Protein AF-A0A3D8ME65-F1 (afdb_monomer_lite)

Secondary structure (DSSP, 8-state):
-PPP------TTTHHHHHHHHHHHHHHHHHHHHHHHHHHHHHHHHHHHHHHHHHHHHTTTS-TT-HHHHHHHHHHHHHHHHHHHHHHHHHHHHT-THHHHHHTT--HHHHHHHHHHHHHHHHHHHHHHHHH---SSSS-HHHHTT--TT-GGGTSPPHHHHHHHHHHHHHHHHHHHHHHHHTT--HHHHHHHHHHHHHHHHHHHHHHH-HHHHTT-THHHHHHHHHHHHHHHHHIIIIIHHHHHHHHHHHHH--

Organism: NCBI:txid1938339

pLDDT: mean 77.33, std 16.79, range [37.59, 98.06]

Radius of gyration: 21.96 Å; chains: 1; bounding box: 57×36×66 Å

Structure (mmCIF, N/CA/C/O backbone):
data_AF-A0A3D8ME65-F1
#
_entry.id   AF-A0A3D8ME65-F1
#
loop_
_atom_site.group_PDB
_atom_site.id
_atom_site.type_symbol
_atom_site.label_atom_id
_atom_site.label_alt_id
_atom_site.label_comp_id
_atom_site.label_asym_id
_atom_site.label_entity_id
_atom_site.label_seq_id
_atom_site.pdbx_PDB_ins_code
_atom_site.Cartn_x
_atom_site.Cartn_y
_atom_site.Cartn_z
_atom_site.occupancy
_atom_site.B_iso_or_equiv
_atom_site.auth_seq_id
_atom_site.auth_comp_id
_atom_site.auth_asym_id
_atom_site.auth_atom_id
_atom_site.pdbx_PDB_model_num
ATOM 1 N N . MET A 1 1 ? -21.179 -15.044 12.347 1.00 51.97 1 MET A N 1
ATOM 2 C CA . MET A 1 1 ? -21.575 -14.298 13.562 1.00 51.97 1 MET A CA 1
ATOM 3 C C . MET A 1 1 ? -20.587 -14.657 14.657 1.00 51.97 1 MET A C 1
ATOM 5 O O . MET A 1 1 ? -20.452 -15.839 14.938 1.00 51.97 1 MET A O 1
ATOM 9 N N . TRP A 1 2 ? -19.849 -13.687 15.203 1.00 49.44 2 TRP A N 1
ATOM 10 C CA . TRP A 1 2 ? -18.974 -13.933 16.356 1.00 49.44 2 TRP A CA 1
ATOM 11 C C . TRP A 1 2 ? -19.837 -14.061 17.619 1.00 49.44 2 TRP A C 1
ATOM 13 O O . TRP A 1 2 ? -20.763 -13.260 17.770 1.00 49.44 2 TRP A O 1
ATOM 23 N N . PRO A 1 3 ? -19.588 -15.043 18.502 1.00 50.94 3 PRO A N 1
ATOM 24 C CA . PRO A 1 3 ? -20.350 -15.174 19.737 1.00 50.94 3 PRO A CA 1
ATOM 25 C C . PRO A 1 3 ? -20.160 -13.918 20.593 1.00 50.94 3 PRO A C 1
ATOM 27 O O . PRO A 1 3 ? -19.033 -13.493 20.851 1.00 50.94 3 PRO A O 1
ATOM 30 N N . SER A 1 4 ? -21.272 -13.309 21.013 1.00 52.84 4 SER A N 1
ATOM 31 C CA . SER A 1 4 ? -21.244 -12.252 22.022 1.00 52.84 4 SER A CA 1
ATOM 32 C C . SER A 1 4 ? -20.735 -12.865 23.318 1.00 52.84 4 SER A C 1
ATOM 34 O O . SER A 1 4 ? -21.316 -13.823 23.823 1.00 52.84 4 SER A O 1
ATOM 36 N N . CYS A 1 5 ? -19.652 -12.328 23.868 1.00 57.31 5 CYS A N 1
ATOM 37 C CA . CYS A 1 5 ? -19.054 -12.859 25.093 1.00 57.31 5 CYS A CA 1
ATOM 38 C C . CYS A 1 5 ? -19.807 -12.435 26.366 1.00 57.31 5 CYS A C 1
ATOM 40 O O . CYS A 1 5 ? -19.260 -12.520 27.463 1.00 57.31 5 CYS A O 1
ATOM 42 N N . TYR A 1 6 ? -21.062 -12.001 26.229 1.00 51.06 6 TYR A N 1
ATOM 43 C CA . TYR A 1 6 ? -21.877 -11.486 27.320 1.00 51.06 6 TYR A CA 1
ATOM 44 C C . TYR A 1 6 ? -23.055 -12.409 27.625 1.00 51.06 6 TYR A C 1
ATOM 46 O O . TYR A 1 6 ? -24.167 -12.222 27.141 1.00 51.06 6 TYR A O 1
ATOM 54 N N . THR A 1 7 ? -22.808 -13.370 28.510 1.00 44.22 7 THR A N 1
ATOM 55 C CA . THR A 1 7 ? -23.838 -14.031 29.318 1.00 44.22 7 THR A CA 1
ATOM 56 C C . THR A 1 7 ? -23.491 -13.794 30.790 1.00 44.22 7 THR A C 1
ATOM 58 O O . THR A 1 7 ? -22.767 -14.583 31.389 1.00 44.22 7 THR A O 1
ATOM 61 N N . GLY A 1 8 ? -23.920 -12.672 31.380 1.00 41.50 8 GL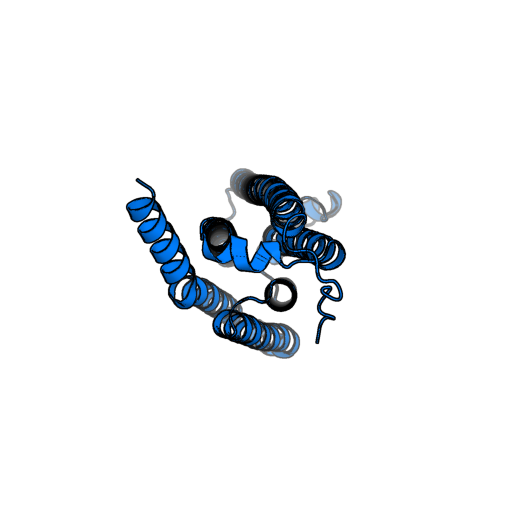Y A N 1
ATOM 62 C CA . GLY A 1 8 ? -23.679 -12.437 32.811 1.00 41.50 8 GLY A CA 1
ATOM 63 C C . GLY A 1 8 ? -23.984 -11.026 33.310 1.00 41.50 8 GLY A C 1
ATOM 64 O O . GLY A 1 8 ? -23.294 -10.068 32.978 1.00 41.50 8 GLY A O 1
ATOM 65 N N . ASN A 1 9 ? -25.017 -10.925 34.142 1.00 46.72 9 ASN A N 1
ATOM 66 C CA . ASN A 1 9 ? -25.507 -9.732 34.825 1.00 46.72 9 ASN A CA 1
ATOM 67 C C . ASN A 1 9 ? -24.586 -9.344 36.008 1.00 46.72 9 ASN A C 1
ATOM 69 O O . ASN A 1 9 ? -24.587 -10.038 37.019 1.00 46.72 9 ASN A O 1
ATOM 73 N N . ALA A 1 10 ? -23.795 -8.266 35.891 1.00 46.78 10 ALA A N 1
ATOM 74 C CA . ALA A 1 10 ? -23.073 -7.638 37.013 1.00 46.78 10 ALA A CA 1
ATOM 75 C C . ALA A 1 10 ? -22.623 -6.204 36.652 1.00 46.78 10 ALA A C 1
ATOM 77 O O . ALA A 1 10 ? -21.535 -5.993 36.117 1.00 46.78 10 ALA A O 1
ATOM 78 N N . ASN A 1 11 ? -23.461 -5.199 36.926 1.00 51.44 11 ASN A N 1
ATOM 79 C CA . ASN A 1 11 ? -23.265 -3.822 36.446 1.00 51.44 11 ASN A CA 1
ATOM 80 C C . ASN A 1 11 ? -22.073 -3.052 37.058 1.00 51.44 11 ASN A C 1
ATOM 82 O O . ASN A 1 11 ? -21.604 -2.113 36.424 1.00 51.44 11 ASN A O 1
ATOM 86 N N . ASN A 1 12 ? -21.507 -3.463 38.201 1.00 48.53 12 ASN A N 1
ATOM 87 C CA . ASN A 1 12 ? -20.425 -2.698 38.854 1.00 48.53 12 ASN A CA 1
ATOM 88 C C . ASN A 1 12 ? -18.998 -3.183 38.527 1.00 48.53 12 ASN A C 1
ATOM 90 O O . ASN A 1 12 ? -18.078 -2.374 38.482 1.00 48.53 12 ASN A O 1
ATOM 94 N N . ASN A 1 13 ? -18.796 -4.467 38.203 1.00 50.28 13 ASN A N 1
ATOM 95 C CA . ASN A 1 13 ? -17.492 -4.984 37.734 1.00 50.28 13 ASN A CA 1
ATOM 96 C C . ASN A 1 13 ? -17.260 -4.743 36.226 1.00 50.28 13 ASN A C 1
ATOM 98 O O . ASN A 1 13 ? -16.188 -5.024 35.685 1.00 50.28 13 ASN A O 1
ATOM 102 N N . LYS A 1 14 ? -18.294 -4.227 35.553 1.00 50.47 14 LYS A N 1
ATOM 103 C CA . LYS A 1 14 ? -18.398 -4.017 34.107 1.00 50.47 14 LYS A CA 1
ATOM 104 C C . LYS A 1 14 ? -17.478 -2.895 33.621 1.00 50.47 14 LYS A C 1
ATOM 106 O O . LYS A 1 14 ? -16.699 -3.104 32.695 1.00 50.47 14 LYS A O 1
ATOM 111 N N . ASN A 1 15 ? -17.503 -1.754 34.313 1.00 52.66 15 ASN A N 1
ATOM 112 C CA . ASN A 1 15 ? -16.680 -0.592 33.965 1.00 52.66 15 ASN A CA 1
ATOM 113 C C . ASN A 1 15 ? -15.184 -0.845 34.188 1.00 52.66 15 ASN A C 1
ATOM 115 O O . ASN A 1 15 ? -14.361 -0.412 33.392 1.00 52.66 15 ASN A O 1
ATOM 119 N N . ILE A 1 16 ? -14.811 -1.596 35.227 1.00 55.69 16 ILE A N 1
ATOM 120 C CA . ILE A 1 16 ? -13.397 -1.790 35.582 1.00 55.69 16 ILE A CA 1
ATOM 121 C C . ILE A 1 16 ? -12.689 -2.703 34.565 1.00 55.69 16 ILE A C 1
ATOM 123 O O . ILE A 1 16 ? -11.582 -2.403 34.109 1.00 55.69 16 ILE A O 1
ATOM 127 N N . ARG A 1 17 ? -13.329 -3.811 34.163 1.00 55.00 17 ARG A N 1
ATOM 128 C CA . ARG A 1 17 ? -12.730 -4.785 33.233 1.00 55.00 17 ARG A CA 1
ATOM 129 C C . ARG A 1 17 ? -12.697 -4.280 31.787 1.00 55.00 17 ARG A C 1
ATOM 131 O O . ARG A 1 17 ? -11.689 -4.481 31.114 1.00 55.00 17 ARG A O 1
ATOM 138 N N . GLY A 1 18 ? -13.757 -3.595 31.344 1.00 56.66 18 GLY A N 1
ATOM 139 C CA . GLY A 1 18 ? -13.816 -2.947 30.029 1.00 56.66 18 GLY A CA 1
ATOM 140 C C . GLY A 1 18 ? -12.761 -1.849 29.880 1.00 56.66 18 GLY A C 1
ATOM 141 O O . GLY A 1 18 ? -12.013 -1.851 28.904 1.00 56.66 18 GLY A O 1
ATOM 142 N N . ASN A 1 19 ? -12.599 -0.999 30.902 1.00 61.62 19 ASN A N 1
ATOM 143 C CA . ASN A 1 19 ? -11.586 0.061 30.891 1.00 61.62 19 ASN A CA 1
ATOM 144 C C . ASN A 1 19 ? -10.154 -0.493 30.880 1.00 61.62 19 ASN A C 1
ATOM 146 O O . ASN A 1 19 ? -9.286 0.057 30.210 1.00 61.62 19 ASN A O 1
ATOM 150 N N . THR A 1 20 ? -9.895 -1.610 31.568 1.00 64.50 20 THR A N 1
ATOM 151 C CA . THR A 1 20 ? -8.550 -2.209 31.615 1.00 64.50 20 THR A CA 1
ATOM 152 C C . THR A 1 20 ? -8.156 -2.843 30.275 1.00 64.50 20 THR A C 1
ATOM 154 O O . THR A 1 20 ? -7.030 -2.655 29.818 1.00 64.50 20 THR A O 1
ATOM 157 N N . LEU A 1 21 ? -9.071 -3.570 29.622 1.00 64.12 21 LEU A N 1
ATOM 158 C CA . LEU A 1 21 ? -8.819 -4.173 28.305 1.00 64.12 21 LEU A CA 1
ATOM 159 C C . LEU A 1 21 ? -8.684 -3.117 27.204 1.00 64.12 21 LEU A C 1
ATOM 161 O O . LEU A 1 21 ? -7.819 -3.254 26.342 1.00 64.12 21 LEU A O 1
ATOM 165 N N . ASN A 1 22 ? -9.485 -2.051 27.266 1.00 64.75 22 ASN A N 1
ATOM 166 C CA . ASN A 1 22 ? -9.378 -0.937 26.332 1.00 64.75 22 ASN A CA 1
ATOM 167 C C . ASN A 1 22 ? -8.029 -0.210 26.480 1.00 64.75 22 ASN A C 1
ATOM 169 O O . ASN A 1 22 ? -7.298 -0.053 25.505 1.00 64.75 22 ASN A O 1
ATOM 173 N N . ASN A 1 23 ? -7.627 0.121 27.713 1.00 69.62 23 ASN A N 1
ATOM 174 C CA . ASN A 1 23 ? -6.321 0.733 27.979 1.00 69.62 23 ASN A CA 1
ATOM 175 C C . ASN A 1 23 ? -5.156 -0.164 27.529 1.00 69.62 23 ASN A C 1
ATOM 177 O O . ASN A 1 23 ? -4.174 0.327 26.975 1.00 69.62 23 ASN A O 1
ATOM 181 N N . LEU A 1 24 ? -5.266 -1.483 27.722 1.00 69.75 24 LEU A N 1
ATOM 182 C CA . LEU A 1 24 ? -4.271 -2.436 27.232 1.00 69.75 24 LEU A CA 1
ATOM 183 C C . LEU A 1 24 ? -4.176 -2.404 25.702 1.00 69.75 24 LEU A C 1
ATOM 185 O O . LEU A 1 24 ? -3.069 -2.339 25.171 1.00 69.75 24 LEU A O 1
ATOM 189 N N . TYR A 1 25 ? -5.309 -2.433 24.995 1.00 69.38 25 TYR A N 1
ATOM 190 C CA . TYR A 1 25 ? -5.294 -2.411 23.535 1.00 69.38 25 TYR A CA 1
ATOM 191 C C . TYR A 1 25 ? -4.800 -1.076 22.986 1.00 69.38 25 TYR A C 1
ATOM 193 O O . TYR A 1 25 ? -3.987 -1.099 22.077 1.00 69.38 25 TYR A O 1
ATOM 201 N N . LYS A 1 26 ? -5.175 0.069 23.570 1.00 72.88 26 LYS A N 1
ATOM 202 C CA . LYS A 1 26 ? -4.621 1.382 23.187 1.00 72.88 26 LYS A CA 1
ATOM 203 C C . LYS A 1 26 ? -3.098 1.431 23.332 1.00 72.88 26 LYS A C 1
ATOM 205 O O . LYS A 1 26 ? -2.409 1.884 22.423 1.00 72.88 26 LYS A O 1
ATOM 210 N N . ASN A 1 27 ? -2.559 0.889 24.425 1.00 75.31 27 ASN A N 1
ATOM 211 C CA . ASN A 1 27 ? -1.109 0.791 24.617 1.00 75.31 27 ASN A CA 1
ATOM 212 C C . ASN A 1 27 ? -0.441 -0.114 23.569 1.00 75.31 27 ASN A C 1
ATOM 214 O O . ASN A 1 27 ? 0.661 0.174 23.108 1.00 75.31 27 ASN A O 1
ATOM 218 N N . VAL A 1 28 ? -1.092 -1.217 23.192 1.00 75.19 28 VAL A N 1
ATOM 219 C CA . VAL A 1 28 ? -0.608 -2.113 22.131 1.00 75.19 28 VAL A CA 1
ATOM 220 C C . VAL A 1 28 ? -0.732 -1.458 20.753 1.00 75.19 28 VAL A C 1
ATOM 222 O O . VAL A 1 28 ? 0.184 -1.584 19.947 1.00 75.19 28 VAL A O 1
ATOM 225 N N . ALA A 1 29 ? -1.809 -0.719 20.499 1.00 72.56 29 ALA A N 1
ATOM 226 C CA . ALA A 1 29 ? -2.047 -0.006 19.255 1.00 72.56 29 ALA A CA 1
ATOM 227 C C . ALA A 1 29 ? -0.989 1.076 19.024 1.00 72.56 29 ALA A C 1
ATOM 229 O O . ALA A 1 29 ? -0.464 1.144 17.918 1.00 72.56 29 ALA A O 1
ATOM 230 N N . GLY A 1 30 ? -0.597 1.821 20.065 1.00 74.75 30 GLY A N 1
ATOM 231 C CA . GLY A 1 30 ? 0.531 2.759 19.993 1.00 74.75 30 GLY A CA 1
ATOM 232 C C . GLY A 1 30 ? 1.859 2.067 19.662 1.00 74.75 30 GLY A C 1
ATOM 233 O O . GLY A 1 30 ? 2.612 2.537 18.821 1.00 74.75 30 GLY A O 1
ATOM 234 N N . ARG A 1 31 ? 2.120 0.875 20.221 1.00 78.88 31 ARG A N 1
ATOM 235 C CA . ARG A 1 31 ? 3.310 0.082 19.844 1.00 78.88 31 ARG A CA 1
ATOM 236 C C . ARG A 1 31 ? 3.261 -0.422 18.402 1.00 78.88 31 ARG A C 1
ATOM 238 O O . ARG A 1 31 ? 4.304 -0.542 17.767 1.00 78.88 31 ARG A O 1
ATOM 245 N N . ILE A 1 32 ? 2.076 -0.767 17.898 1.00 78.38 32 ILE A N 1
ATOM 246 C CA . ILE A 1 32 ? 1.888 -1.135 16.490 1.00 78.38 32 ILE A CA 1
ATOM 247 C C . ILE A 1 32 ? 2.118 0.085 15.598 1.00 78.38 32 ILE A C 1
ATOM 249 O O . ILE A 1 32 ? 2.777 -0.050 14.577 1.00 78.38 32 ILE A O 1
ATOM 253 N N . GLU A 1 33 ? 1.625 1.261 15.980 1.00 80.25 33 GLU A N 1
ATOM 254 C CA . GLU A 1 33 ? 1.861 2.517 15.263 1.00 80.25 33 GLU A CA 1
ATOM 255 C C . GLU A 1 33 ? 3.362 2.823 15.145 1.00 80.25 33 GLU A C 1
ATOM 257 O O . GLU A 1 33 ? 3.863 3.041 14.039 1.00 80.25 33 GLU A O 1
ATOM 262 N N . ASP A 1 34 ? 4.101 2.711 16.253 1.00 81.19 34 ASP A N 1
ATOM 263 C CA . ASP A 1 34 ? 5.563 2.834 16.266 1.00 81.19 34 ASP A CA 1
ATOM 264 C C . ASP A 1 34 ? 6.232 1.790 15.356 1.00 81.19 34 ASP A C 1
ATOM 266 O O . ASP A 1 34 ? 7.175 2.096 14.622 1.00 81.19 34 ASP A O 1
ATOM 270 N N . LEU A 1 35 ? 5.735 0.549 15.367 1.00 82.94 35 LEU A N 1
ATOM 271 C CA . LEU A 1 35 ? 6.242 -0.532 14.523 1.00 82.94 35 LEU A CA 1
ATOM 272 C C . LEU A 1 35 ? 5.972 -0.276 13.029 1.00 82.94 35 LEU A C 1
ATOM 274 O O . LEU A 1 35 ? 6.858 -0.526 12.210 1.00 82.94 35 LEU A O 1
ATOM 278 N N . ILE A 1 36 ? 4.790 0.242 12.670 1.00 82.50 36 ILE A N 1
ATOM 279 C CA . ILE A 1 36 ? 4.446 0.663 11.302 1.00 82.50 36 ILE A CA 1
ATOM 280 C C . ILE A 1 36 ? 5.452 1.713 10.841 1.00 82.50 36 ILE A C 1
ATOM 282 O O . ILE A 1 36 ? 6.068 1.543 9.789 1.00 82.50 36 ILE A O 1
ATOM 286 N N . LEU A 1 37 ? 5.656 2.765 11.639 1.00 84.31 37 LEU A N 1
ATOM 287 C CA . LEU A 1 37 ? 6.598 3.838 11.323 1.00 84.31 37 LEU A CA 1
ATOM 288 C C . LEU A 1 37 ? 8.021 3.315 11.157 1.00 84.31 37 LEU A C 1
ATOM 290 O O . LEU A 1 37 ? 8.679 3.655 10.176 1.00 84.31 37 LEU A O 1
ATOM 294 N N . ALA A 1 38 ? 8.488 2.463 12.071 1.00 85.00 38 ALA A N 1
ATOM 295 C CA . ALA A 1 38 ? 9.828 1.893 12.012 1.00 85.00 38 ALA A CA 1
ATOM 296 C C . ALA A 1 38 ? 10.039 1.055 10.743 1.00 85.00 38 ALA A C 1
ATOM 298 O O . ALA A 1 38 ? 11.056 1.201 10.067 1.00 85.00 38 ALA A O 1
ATOM 299 N N . ILE A 1 39 ? 9.071 0.207 10.387 1.00 84.81 39 ILE A N 1
ATOM 300 C CA . ILE A 1 39 ? 9.153 -0.653 9.202 1.00 84.81 39 ILE A CA 1
ATOM 301 C C . ILE A 1 39 ? 9.062 0.165 7.914 1.00 84.81 39 ILE A C 1
ATOM 303 O O . ILE A 1 39 ? 9.827 -0.084 6.983 1.00 84.81 39 ILE A O 1
ATOM 307 N N . VAL A 1 40 ? 8.176 1.162 7.858 1.00 83.94 40 VAL A N 1
ATOM 308 C CA . VAL A 1 40 ? 8.067 2.071 6.710 1.00 83.94 40 VAL A CA 1
ATOM 309 C C . VAL A 1 40 ? 9.351 2.883 6.549 1.00 83.94 40 VAL A C 1
ATOM 311 O O . VAL A 1 40 ? 9.897 2.939 5.450 1.00 83.94 40 VAL A O 1
ATOM 314 N N . ALA A 1 41 ? 9.885 3.450 7.632 1.00 85.75 41 ALA A N 1
ATOM 315 C CA . ALA A 1 41 ? 11.135 4.205 7.608 1.00 85.75 41 ALA A CA 1
ATOM 316 C C . ALA A 1 41 ? 12.319 3.331 7.171 1.00 85.75 41 ALA A C 1
ATOM 318 O O . ALA A 1 41 ? 13.090 3.741 6.304 1.00 85.75 41 ALA A O 1
ATOM 319 N N . LEU A 1 42 ? 12.437 2.115 7.715 1.00 86.94 42 LEU A N 1
ATOM 320 C CA . LEU A 1 42 ? 13.482 1.168 7.333 1.00 86.94 42 LEU A CA 1
ATOM 321 C C . LEU A 1 42 ? 13.343 0.748 5.864 1.00 86.94 42 LEU A C 1
ATOM 323 O O . LEU A 1 42 ? 14.332 0.752 5.139 1.00 86.94 42 LEU A O 1
ATOM 327 N N . GLY A 1 43 ? 12.129 0.438 5.405 1.00 83.38 43 GLY A N 1
ATOM 328 C CA . GLY A 1 43 ? 11.857 0.084 4.012 1.00 83.38 43 GLY A CA 1
ATOM 329 C C . GLY A 1 43 ? 12.217 1.213 3.045 1.00 83.38 43 GLY A C 1
ATOM 330 O O . GLY A 1 43 ? 12.926 0.980 2.066 1.00 83.38 43 GLY A O 1
ATOM 331 N N . ILE A 1 44 ? 11.802 2.448 3.349 1.00 87.88 44 ILE A N 1
ATOM 332 C CA . ILE A 1 44 ? 12.168 3.644 2.577 1.00 87.88 44 ILE A CA 1
ATOM 333 C C . ILE A 1 44 ? 13.684 3.821 2.556 1.00 87.88 44 ILE A C 1
ATOM 335 O O . ILE A 1 44 ? 14.243 4.052 1.485 1.00 87.88 44 ILE A O 1
ATOM 339 N N . LEU A 1 45 ? 14.353 3.698 3.704 1.00 87.69 45 LEU A N 1
ATOM 340 C CA . LEU A 1 45 ? 15.798 3.866 3.812 1.00 87.69 45 LEU A CA 1
ATOM 341 C C . LEU A 1 45 ? 16.552 2.822 2.981 1.00 87.69 45 LEU A C 1
ATOM 343 O O . LEU A 1 45 ? 17.397 3.198 2.175 1.00 87.69 45 LEU A O 1
ATOM 347 N N . VAL A 1 46 ? 16.229 1.535 3.140 1.00 86.81 46 VAL A N 1
ATOM 348 C CA . VAL A 1 46 ? 16.900 0.436 2.428 1.00 86.81 46 VAL A CA 1
ATOM 349 C C . VAL A 1 46 ? 16.715 0.586 0.919 1.00 86.81 46 VAL A C 1
ATOM 351 O O . VAL A 1 46 ? 17.699 0.589 0.185 1.00 86.81 46 VAL A O 1
ATOM 354 N N . VAL A 1 47 ? 15.480 0.796 0.449 1.00 85.19 47 VAL A N 1
ATOM 355 C CA . VAL A 1 47 ? 15.211 0.990 -0.986 1.00 85.19 47 VAL A CA 1
ATOM 356 C C . VAL A 1 47 ? 15.920 2.242 -1.513 1.00 85.19 47 VAL A C 1
ATOM 358 O O . VAL A 1 47 ? 16.513 2.203 -2.588 1.00 85.19 47 VAL A O 1
ATOM 361 N N . SER A 1 48 ? 15.926 3.340 -0.753 1.00 85.44 48 SER A N 1
ATOM 362 C CA . SER A 1 48 ? 16.612 4.572 -1.165 1.00 85.44 48 SER A CA 1
ATOM 363 C C . SER A 1 48 ? 18.127 4.383 -1.262 1.00 85.44 48 SER A C 1
ATOM 365 O O . SER A 1 48 ? 18.727 4.849 -2.229 1.00 85.44 48 SER A O 1
ATOM 367 N N . ILE A 1 49 ? 18.747 3.687 -0.301 1.00 84.62 49 ILE A N 1
ATOM 368 C CA . ILE A 1 49 ? 20.185 3.380 -0.324 1.00 84.62 49 ILE A CA 1
ATOM 369 C C . ILE A 1 49 ? 20.525 2.549 -1.560 1.00 84.62 49 ILE A C 1
ATOM 371 O O . ILE A 1 49 ? 21.450 2.918 -2.278 1.00 84.62 49 ILE A O 1
ATOM 375 N N . GLU A 1 50 ? 19.760 1.493 -1.848 1.00 80.56 50 GLU A N 1
ATOM 376 C CA . GLU A 1 50 ? 19.964 0.662 -3.042 1.00 80.56 50 GLU A CA 1
ATOM 377 C C . GLU A 1 50 ? 19.881 1.493 -4.328 1.00 80.56 50 GLU A C 1
ATOM 379 O O . GLU A 1 50 ? 20.726 1.367 -5.209 1.00 80.56 50 GLU A O 1
ATOM 384 N N . TYR A 1 51 ? 18.910 2.404 -4.436 1.00 79.69 51 TYR A N 1
ATOM 385 C CA . TYR A 1 51 ? 18.755 3.241 -5.630 1.00 79.69 51 TYR A CA 1
ATOM 386 C C . TYR A 1 51 ? 19.887 4.267 -5.766 1.00 79.69 51 TYR A C 1
ATOM 388 O O . TYR A 1 51 ? 20.366 4.507 -6.876 1.00 79.69 51 TYR A O 1
ATOM 396 N N . ILE A 1 52 ? 20.341 4.859 -4.655 1.00 82.69 52 ILE A N 1
ATOM 397 C CA . ILE A 1 52 ? 21.486 5.779 -4.643 1.00 82.69 52 ILE A CA 1
ATOM 398 C C . ILE A 1 52 ? 22.762 5.033 -5.035 1.00 82.69 52 ILE A C 1
ATOM 400 O O . ILE A 1 52 ? 23.493 5.504 -5.904 1.00 82.69 52 ILE A O 1
ATOM 404 N N . GLN A 1 53 ? 23.027 3.873 -4.430 1.00 77.81 53 GLN A N 1
ATOM 405 C CA . GLN A 1 53 ? 24.182 3.042 -4.768 1.00 77.81 53 GLN A CA 1
ATOM 406 C C . GLN A 1 53 ? 24.138 2.640 -6.238 1.00 77.81 53 GLN A C 1
ATOM 408 O O . GLN A 1 53 ? 25.115 2.844 -6.954 1.00 77.81 53 GLN A O 1
ATOM 413 N N . PHE A 1 54 ? 22.989 2.160 -6.712 1.00 75.94 54 PHE A N 1
ATOM 414 C CA . PHE A 1 54 ? 22.793 1.802 -8.108 1.00 75.94 54 PHE A CA 1
ATOM 415 C C . PHE A 1 54 ? 23.147 2.967 -9.048 1.00 75.94 54 PHE A C 1
ATOM 417 O O . PHE A 1 54 ? 23.924 2.775 -9.982 1.00 75.94 54 PHE A O 1
ATOM 424 N N . TYR A 1 55 ? 22.651 4.176 -8.759 1.00 76.25 55 TYR A N 1
ATOM 425 C CA . TYR A 1 55 ? 22.943 5.387 -9.534 1.00 76.25 55 TYR A CA 1
ATOM 426 C C . TYR A 1 55 ? 24.424 5.797 -9.491 1.00 76.25 55 TYR A C 1
ATOM 428 O O . TYR A 1 55 ? 24.969 6.261 -10.490 1.00 76.25 55 TYR A O 1
ATOM 436 N N . LEU A 1 56 ? 25.090 5.641 -8.343 1.00 78.25 56 LEU A N 1
ATOM 437 C CA . LEU A 1 56 ? 26.507 5.979 -8.193 1.00 78.25 56 LEU A CA 1
ATOM 438 C C . LEU A 1 56 ? 27.425 4.994 -8.924 1.00 78.25 56 LEU A C 1
ATOM 440 O O . LEU A 1 56 ? 28.408 5.431 -9.521 1.00 78.25 56 LEU A O 1
ATOM 444 N N . TYR A 1 57 ? 27.110 3.697 -8.877 1.00 72.56 57 TYR A N 1
ATOM 445 C CA . TYR A 1 57 ? 27.911 2.643 -9.504 1.00 72.56 57 TYR A CA 1
ATOM 446 C C . TYR A 1 57 ? 27.687 2.515 -11.010 1.00 72.56 57 TYR A C 1
ATOM 448 O O . TYR A 1 57 ? 28.570 2.010 -11.692 1.00 72.56 57 TYR A O 1
ATOM 456 N N . HIS A 1 58 ? 26.553 2.995 -11.524 1.00 70.19 58 HIS A N 1
ATOM 457 C CA . HIS A 1 58 ? 26.198 2.901 -12.939 1.00 70.19 58 HIS A CA 1
ATOM 458 C C . HIS A 1 58 ? 25.850 4.283 -13.502 1.00 70.19 58 HIS A C 1
ATOM 460 O O . HIS A 1 58 ? 24.747 4.520 -13.992 1.00 70.19 58 HIS A O 1
ATOM 466 N N . ARG A 1 59 ? 26.778 5.239 -13.406 1.00 64.75 59 ARG A N 1
ATOM 467 C CA . ARG A 1 59 ? 26.551 6.619 -13.882 1.00 64.75 59 ARG A CA 1
ATOM 468 C C . ARG A 1 59 ? 26.414 6.715 -15.400 1.00 64.75 59 ARG A C 1
ATOM 470 O O . ARG A 1 59 ? 25.758 7.622 -15.900 1.00 64.75 59 ARG A O 1
ATOM 477 N N . GLU A 1 60 ? 27.060 5.806 -16.122 1.00 61.16 60 GLU A N 1
ATOM 478 C CA . GLU A 1 60 ? 27.016 5.677 -17.581 1.00 61.16 60 GLU A CA 1
ATOM 479 C C . GLU A 1 60 ? 25.667 5.164 -18.101 1.00 61.16 60 GLU A C 1
ATOM 481 O O . GLU A 1 60 ? 25.336 5.327 -19.278 1.00 61.16 60 GLU A O 1
ATOM 486 N N . LEU A 1 61 ? 24.869 4.569 -17.216 1.00 58.75 61 LEU A N 1
ATOM 487 C CA . LEU A 1 61 ? 23.490 4.202 -17.466 1.00 58.75 61 LEU A CA 1
ATOM 488 C C . LEU A 1 61 ? 22.669 5.494 -17.462 1.00 58.75 61 LEU A C 1
ATOM 490 O O . LEU A 1 61 ? 22.226 5.973 -16.419 1.00 58.75 61 LEU A O 1
ATOM 494 N N . ASN A 1 62 ? 22.502 6.087 -18.647 1.00 54.28 62 ASN A N 1
ATOM 495 C CA . ASN A 1 62 ? 21.617 7.230 -18.846 1.00 54.28 62 ASN A CA 1
ATOM 496 C C . ASN A 1 62 ? 20.300 6.985 -18.082 1.00 54.28 62 ASN A C 1
ATOM 498 O O . ASN A 1 62 ? 19.651 5.948 -18.265 1.00 54.28 62 ASN A O 1
ATOM 502 N N . LEU A 1 63 ? 19.888 7.965 -17.266 1.00 56.06 63 LEU A N 1
ATOM 503 C CA . LEU A 1 63 ? 18.600 8.020 -16.541 1.00 56.06 63 LEU A CA 1
ATOM 504 C C . LEU A 1 63 ? 17.368 7.793 -17.447 1.00 56.06 63 LEU A C 1
ATOM 506 O O . LEU A 1 63 ? 16.246 7.665 -16.966 1.00 56.06 63 LEU A O 1
ATOM 510 N N . ASP A 1 64 ? 17.593 7.718 -18.755 1.00 52.50 64 ASP A N 1
ATOM 511 C CA . ASP A 1 64 ? 16.658 7.449 -19.840 1.00 52.50 64 ASP A CA 1
ATOM 512 C C . ASP A 1 64 ? 16.199 5.977 -19.936 1.00 52.50 64 ASP A C 1
ATOM 514 O O . ASP A 1 64 ? 15.449 5.582 -20.831 1.00 52.50 64 ASP A O 1
ATOM 518 N N . THR A 1 65 ? 16.615 5.113 -19.005 1.00 69.25 65 THR A N 1
ATOM 519 C CA . THR A 1 65 ? 16.055 3.761 -18.912 1.00 69.25 65 THR A CA 1
ATOM 520 C C . THR A 1 65 ? 14.666 3.821 -18.274 1.00 69.25 65 THR A C 1
ATOM 522 O O . THR A 1 65 ? 14.522 3.868 -17.055 1.00 69.25 65 THR A O 1
ATOM 525 N N . HIS A 1 66 ? 13.614 3.746 -19.100 1.00 73.62 66 HIS A N 1
ATOM 526 C CA . HIS A 1 66 ? 12.202 3.703 -18.676 1.00 73.62 66 HIS A CA 1
ATOM 527 C C . HIS A 1 66 ? 11.918 2.815 -17.442 1.00 73.62 66 HIS A C 1
ATOM 529 O O . HIS A 1 66 ? 11.042 3.147 -16.646 1.00 73.62 66 HIS A O 1
ATOM 535 N N . GLY A 1 67 ? 12.651 1.709 -17.256 1.00 77.94 67 GLY A N 1
ATOM 536 C CA . GLY A 1 67 ? 12.515 0.820 -16.094 1.00 77.94 67 GLY A CA 1
ATOM 537 C C . GLY A 1 67 ? 12.898 1.462 -14.753 1.00 77.94 67 GLY A C 1
ATOM 538 O O . GLY A 1 67 ? 12.225 1.225 -13.751 1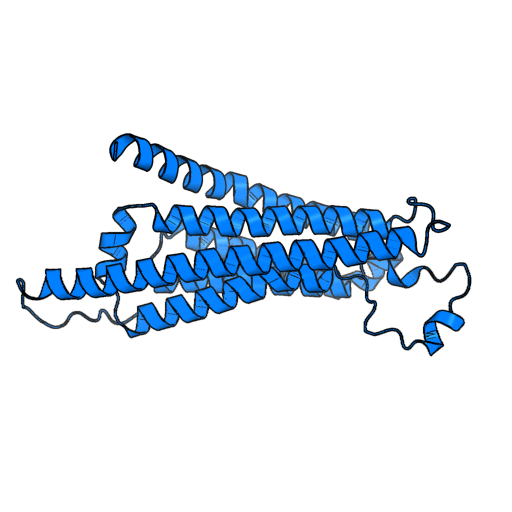.00 77.94 67 GLY A O 1
ATOM 539 N N . PHE A 1 68 ? 13.918 2.324 -14.729 1.00 78.81 68 PHE A N 1
ATOM 540 C CA . PHE A 1 68 ? 14.324 3.044 -13.518 1.00 78.81 68 PHE A CA 1
ATOM 541 C C . PHE A 1 68 ? 13.256 4.056 -13.088 1.00 78.81 68 PHE A C 1
ATOM 543 O O . PHE A 1 68 ? 12.866 4.103 -11.922 1.00 78.81 68 PHE A O 1
ATOM 550 N N . ILE A 1 69 ? 12.697 4.799 -14.048 1.00 84.31 69 ILE A N 1
ATOM 551 C CA . ILE A 1 69 ? 11.612 5.755 -13.786 1.00 84.31 69 ILE A CA 1
ATOM 552 C C . ILE A 1 69 ? 10.352 5.022 -13.300 1.00 84.31 69 ILE A C 1
ATOM 554 O O . ILE A 1 69 ? 9.741 5.45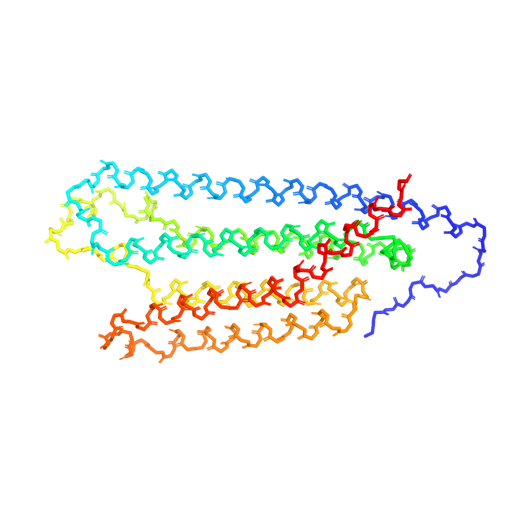2 -12.326 1.00 84.31 69 ILE A O 1
ATOM 558 N N . GLN A 1 70 ? 9.987 3.886 -13.912 1.00 87.25 70 GLN A N 1
ATOM 559 C CA . GLN A 1 70 ? 8.872 3.045 -13.443 1.00 87.25 70 GLN A CA 1
ATOM 560 C C . GLN A 1 70 ? 9.043 2.647 -11.975 1.00 87.25 70 GLN A C 1
ATOM 562 O O . GLN A 1 70 ? 8.105 2.754 -11.189 1.00 87.25 70 GLN A O 1
ATOM 567 N N . ARG A 1 71 ? 10.253 2.231 -11.598 1.00 87.00 71 ARG A N 1
ATOM 568 C CA . ARG A 1 71 ? 10.629 1.873 -10.228 1.00 87.00 71 ARG A CA 1
ATOM 569 C C . ARG A 1 71 ? 10.536 3.043 -9.254 1.00 87.00 71 ARG A C 1
ATOM 571 O O . ARG A 1 71 ? 10.038 2.847 -8.150 1.00 87.00 71 ARG A O 1
ATOM 578 N N . ILE A 1 72 ? 10.982 4.239 -9.645 1.00 88.94 72 ILE A N 1
ATOM 579 C CA . ILE A 1 72 ? 10.852 5.455 -8.824 1.00 88.94 72 ILE A CA 1
ATOM 580 C C . ILE A 1 72 ? 9.380 5.817 -8.633 1.00 88.94 72 ILE A C 1
ATOM 582 O O . ILE A 1 72 ? 8.944 6.036 -7.506 1.00 88.94 72 ILE A O 1
ATOM 586 N N . VAL A 1 73 ? 8.598 5.853 -9.715 1.00 92.19 73 VAL A N 1
ATOM 587 C CA . VAL A 1 73 ? 7.165 6.168 -9.640 1.00 92.19 73 VAL A CA 1
ATOM 588 C C . VAL A 1 73 ? 6.457 5.157 -8.745 1.00 92.19 73 VAL A C 1
ATOM 590 O O . VAL A 1 73 ? 5.715 5.548 -7.850 1.00 92.19 73 VAL A O 1
ATOM 593 N N . LEU A 1 74 ? 6.730 3.864 -8.919 1.00 93.06 74 LEU A N 1
ATOM 594 C CA . LEU A 1 74 ? 6.128 2.820 -8.100 1.00 93.06 74 LEU A CA 1
ATOM 595 C C . LEU A 1 74 ? 6.556 2.921 -6.627 1.00 93.06 74 LEU A C 1
ATOM 597 O O . LEU A 1 74 ? 5.720 2.734 -5.749 1.00 93.06 74 LEU A O 1
ATOM 601 N N . PHE A 1 75 ? 7.808 3.296 -6.347 1.00 92.81 75 PHE A N 1
ATOM 602 C CA . PHE A 1 75 ? 8.284 3.582 -4.991 1.00 92.81 75 PHE A CA 1
ATOM 603 C C . PHE A 1 75 ? 7.534 4.742 -4.338 1.00 92.81 75 PHE A C 1
ATOM 605 O O . PHE A 1 75 ? 7.059 4.599 -3.212 1.00 92.81 75 PHE A O 1
ATOM 612 N N . LEU A 1 76 ? 7.331 5.846 -5.059 1.00 94.44 76 LEU A N 1
ATOM 613 C CA . LEU A 1 76 ? 6.522 6.965 -4.573 1.00 94.44 76 LEU A CA 1
ATOM 614 C C . LEU A 1 76 ? 5.070 6.544 -4.312 1.00 94.44 76 LEU A C 1
ATOM 616 O O . LEU A 1 76 ? 4.496 6.923 -3.295 1.00 94.44 76 LEU A O 1
ATOM 620 N N . VAL A 1 77 ? 4.479 5.721 -5.183 1.00 95.50 77 VAL A N 1
ATOM 621 C CA . VAL A 1 77 ? 3.113 5.209 -4.980 1.00 95.50 77 VAL A CA 1
ATOM 622 C C . VAL A 1 77 ? 3.037 4.280 -3.763 1.00 95.50 77 VAL A C 1
ATOM 624 O O . VAL A 1 77 ? 2.070 4.356 -3.008 1.00 95.50 77 VAL A O 1
ATOM 627 N N . VAL A 1 78 ? 4.053 3.446 -3.519 1.00 94.69 78 VAL A N 1
ATOM 628 C CA . VAL A 1 78 ? 4.137 2.622 -2.300 1.00 94.69 78 VAL A CA 1
ATOM 629 C C . VAL A 1 78 ? 4.258 3.497 -1.051 1.00 94.69 78 VAL A C 1
ATOM 631 O O . VAL A 1 78 ? 3.549 3.238 -0.084 1.00 94.69 78 VAL A O 1
ATOM 634 N N . ILE A 1 79 ? 5.068 4.563 -1.078 1.00 93.50 79 ILE A N 1
ATOM 635 C CA . ILE A 1 79 ? 5.150 5.540 0.024 1.00 93.50 79 ILE A CA 1
ATOM 636 C C . ILE A 1 79 ? 3.788 6.185 0.291 1.00 93.50 79 ILE A C 1
ATOM 638 O O . ILE A 1 79 ? 3.387 6.315 1.447 1.00 93.50 79 ILE A O 1
ATOM 642 N N . LEU A 1 80 ? 3.059 6.578 -0.757 1.00 93.12 80 LEU A N 1
ATOM 643 C CA . LEU A 1 80 ? 1.710 7.123 -0.604 1.00 93.12 80 LEU A CA 1
ATOM 644 C C . LEU A 1 80 ? 0.780 6.090 0.040 1.00 93.12 80 LEU A C 1
ATOM 646 O O . LEU A 1 80 ? 0.086 6.398 1.002 1.00 93.12 80 LEU A O 1
ATOM 650 N N . PHE A 1 81 ? 0.789 4.848 -0.434 1.00 94.00 81 PHE A N 1
ATOM 651 C CA . PHE A 1 81 ? -0.036 3.791 0.143 1.00 94.00 81 PHE A CA 1
ATOM 652 C C . PHE A 1 81 ? 0.262 3.542 1.633 1.00 94.00 81 PHE A C 1
ATOM 654 O O . PHE A 1 81 ? -0.666 3.484 2.442 1.00 94.00 81 PHE A O 1
ATOM 661 N N . THR A 1 82 ? 1.532 3.428 2.023 1.00 92.44 82 THR A N 1
ATOM 662 C CA . THR A 1 82 ? 1.896 3.189 3.427 1.00 92.44 82 THR A CA 1
ATOM 663 C C . THR A 1 82 ? 1.624 4.401 4.311 1.00 92.44 82 THR A C 1
ATOM 665 O O . THR A 1 82 ? 1.187 4.240 5.450 1.00 92.44 82 THR A O 1
ATOM 668 N N . SER A 1 83 ? 1.766 5.611 3.768 1.00 89.50 83 SER A N 1
ATOM 669 C CA . SER A 1 83 ? 1.352 6.848 4.437 1.00 89.50 83 SER A CA 1
ATOM 670 C C . SER A 1 83 ? -0.161 6.879 4.681 1.00 89.50 83 SER A C 1
ATOM 672 O O . SER A 1 83 ? -0.602 7.326 5.738 1.00 89.50 83 SER A O 1
ATOM 674 N N . TYR A 1 84 ? -0.971 6.374 3.744 1.00 90.19 84 TYR A N 1
ATOM 675 C CA . TYR A 1 84 ? -2.414 6.227 3.948 1.00 90.19 84 TYR A CA 1
ATOM 676 C C . TYR A 1 84 ? -2.710 5.238 5.068 1.00 90.19 84 TYR A C 1
ATOM 678 O O . TYR A 1 84 ? -3.525 5.549 5.931 1.00 90.19 84 TYR A O 1
ATOM 686 N N . TYR A 1 85 ? -2.056 4.072 5.063 1.00 88.94 85 TYR A N 1
ATOM 687 C CA . TYR A 1 85 ? -2.245 3.076 6.115 1.00 88.94 85 TYR A CA 1
ATOM 688 C C . TYR A 1 85 ? -1.953 3.672 7.493 1.00 88.94 85 TYR A C 1
ATOM 690 O O . TYR A 1 85 ? -2.791 3.557 8.384 1.00 88.94 85 TYR A O 1
ATOM 698 N N . PHE A 1 86 ? -0.826 4.374 7.632 1.00 86.06 86 PHE A N 1
ATOM 699 C CA . PHE A 1 86 ? -0.471 5.071 8.863 1.00 86.06 86 PHE A CA 1
ATOM 700 C C . PHE A 1 86 ? -1.559 6.069 9.286 1.00 86.06 86 PHE A C 1
ATOM 702 O O . PHE A 1 86 ? -2.108 5.953 10.377 1.00 86.06 86 PHE A O 1
ATOM 709 N N . LEU A 1 87 ? -1.955 6.986 8.394 1.00 84.12 87 LEU A N 1
ATOM 710 C CA . LEU A 1 87 ? -2.991 7.985 8.686 1.00 84.12 87 LEU A CA 1
ATOM 711 C C . LEU A 1 87 ? -4.331 7.356 9.083 1.00 84.12 87 LEU A C 1
ATOM 713 O O . LEU A 1 87 ? -4.960 7.808 10.037 1.00 84.12 87 LEU A O 1
ATOM 717 N N . ALA A 1 88 ? -4.778 6.333 8.355 1.00 83.31 88 ALA A N 1
ATOM 718 C CA . ALA A 1 88 ? -6.041 5.653 8.622 1.00 83.31 88 ALA A CA 1
ATOM 719 C C . ALA A 1 88 ? -6.007 4.907 9.964 1.00 83.31 88 ALA A C 1
ATOM 721 O O . ALA A 1 88 ? -6.991 4.930 10.705 1.00 83.31 88 ALA A O 1
ATOM 722 N N . TYR A 1 89 ? -4.873 4.280 10.288 1.00 83.94 89 TYR A N 1
ATOM 723 C CA . TYR A 1 89 ? -4.667 3.585 11.553 1.00 83.94 89 TYR A CA 1
ATOM 724 C C . TYR A 1 89 ? -4.698 4.569 12.731 1.00 83.94 89 TYR A C 1
ATOM 726 O O . TYR A 1 89 ? -5.535 4.420 13.622 1.00 83.94 89 TYR A O 1
ATOM 734 N N . SER A 1 90 ? -3.887 5.633 12.698 1.00 81.06 90 SER A N 1
ATOM 735 C CA . SER A 1 90 ? -3.860 6.651 13.760 1.00 81.06 90 SER A CA 1
ATOM 736 C C . SER A 1 90 ? -5.221 7.341 13.921 1.00 81.06 90 SER A C 1
ATOM 738 O O . SER A 1 90 ? -5.711 7.523 15.037 1.00 81.06 90 SER A O 1
ATOM 740 N N . ALA A 1 91 ? -5.895 7.668 12.811 1.00 78.69 91 ALA A N 1
ATOM 741 C CA . ALA A 1 91 ? -7.215 8.292 12.851 1.00 78.69 91 ALA A CA 1
ATOM 742 C C . ALA A 1 91 ? -8.280 7.383 13.490 1.00 78.69 91 ALA A C 1
ATOM 744 O O . ALA A 1 91 ? -9.096 7.870 14.273 1.00 78.69 91 ALA A O 1
ATOM 745 N N . TYR A 1 92 ? -8.258 6.072 13.222 1.00 77.50 92 TYR A N 1
ATOM 746 C CA . TYR A 1 92 ? -9.203 5.126 13.825 1.00 77.50 92 TYR A CA 1
ATOM 747 C C . TYR A 1 92 ? -9.103 5.098 15.359 1.00 77.50 92 TYR A C 1
ATOM 749 O O . TYR A 1 92 ? -10.122 5.097 16.055 1.00 77.50 92 TYR A O 1
ATOM 757 N N . PHE A 1 93 ? -7.881 5.117 15.894 1.00 74.38 93 PHE A N 1
ATOM 758 C CA . PHE A 1 93 ? -7.643 5.087 17.341 1.00 74.38 93 PHE A CA 1
ATOM 759 C C . PHE A 1 93 ? -7.819 6.440 18.032 1.00 74.38 93 PHE A C 1
ATOM 761 O O . PHE A 1 93 ? -7.986 6.481 19.249 1.00 74.38 93 PHE A O 1
ATOM 768 N N . SER A 1 94 ? -7.842 7.534 17.271 1.00 70.00 94 SER A N 1
ATOM 769 C CA . SER A 1 94 ? -8.103 8.876 17.800 1.00 70.00 94 SER A CA 1
ATOM 770 C C . SER A 1 94 ? -9.581 9.161 18.114 1.00 70.00 94 SER A C 1
ATOM 772 O O . SER A 1 94 ? -9.881 10.180 18.726 1.00 70.00 94 SER A O 1
ATOM 774 N N . HIS A 1 95 ? -10.519 8.299 17.701 1.00 66.62 95 HIS A N 1
ATOM 775 C CA . HIS A 1 95 ? -11.959 8.531 17.870 1.00 66.62 95 HIS A CA 1
ATOM 776 C C . HIS A 1 95 ? -12.512 7.945 19.186 1.00 66.62 95 HIS A C 1
ATOM 778 O O . HIS A 1 95 ? -12.284 6.779 19.494 1.00 66.62 95 HIS A O 1
ATOM 784 N N . ASN A 1 96 ? -13.303 8.724 19.940 1.00 53.41 96 ASN A N 1
ATOM 785 C CA . ASN A 1 96 ? -13.904 8.279 21.212 1.00 53.41 96 ASN A CA 1
ATOM 786 C C . ASN A 1 96 ? -14.965 7.173 21.052 1.00 53.41 96 ASN A C 1
ATOM 788 O O . ASN A 1 96 ? -15.082 6.325 21.930 1.00 53.41 96 ASN A O 1
ATOM 792 N N . ASP A 1 97 ? -15.688 7.109 19.927 1.00 54.72 97 ASP A N 1
ATOM 793 C CA . ASP A 1 97 ? -16.652 6.020 19.649 1.00 54.72 97 ASP A CA 1
ATOM 794 C C . ASP A 1 97 ? -15.975 4.641 19.557 1.00 54.72 97 ASP A C 1
ATOM 796 O O . ASP A 1 97 ? -16.618 3.586 19.627 1.00 54.72 97 ASP A O 1
ATOM 800 N N . THR A 1 98 ? -14.654 4.628 19.390 1.00 56.12 98 THR A N 1
ATOM 801 C CA . THR A 1 98 ? -13.858 3.410 19.405 1.00 56.12 98 THR A CA 1
ATOM 802 C C . THR A 1 98 ? -13.802 2.820 20.820 1.00 56.12 98 THR A C 1
ATOM 804 O O . THR A 1 98 ? -13.754 1.600 20.945 1.00 56.12 98 THR A O 1
ATOM 807 N N . ASP A 1 99 ? -13.935 3.622 21.885 1.00 53.88 99 ASP A N 1
ATOM 808 C CA . ASP A 1 99 ? -13.939 3.137 23.275 1.00 53.88 99 ASP A CA 1
ATOM 809 C C . ASP A 1 99 ? -15.178 2.304 23.609 1.00 53.88 99 ASP A C 1
ATOM 811 O O . ASP A 1 99 ? -15.066 1.249 24.241 1.00 53.88 99 ASP A O 1
ATOM 815 N N . ASP A 1 100 ? -16.347 2.698 23.108 1.00 54.47 100 ASP A N 1
ATOM 816 C CA . ASP A 1 100 ? -17.591 1.940 23.286 1.00 54.47 100 ASP A CA 1
ATOM 817 C C . ASP A 1 100 ? -17.618 0.655 22.437 1.00 54.47 100 ASP A C 1
ATOM 819 O O . ASP A 1 100 ? -18.168 -0.375 22.848 1.00 54.47 100 ASP A O 1
ATOM 823 N N . ASN A 1 101 ? -16.960 0.669 21.273 1.00 58.72 101 ASN A N 1
ATOM 824 C CA . ASN A 1 101 ? -16.835 -0.509 20.411 1.00 58.72 101 ASN A CA 1
ATOM 825 C C . ASN A 1 101 ? -15.760 -1.500 20.902 1.00 58.72 101 ASN A C 1
ATOM 827 O O . ASN A 1 101 ? -15.966 -2.715 20.824 1.00 58.72 101 ASN A O 1
ATOM 831 N N . LEU A 1 102 ? -14.641 -1.005 21.445 1.00 61.88 102 LEU A N 1
ATOM 832 C CA . LEU A 1 102 ? -13.535 -1.807 21.985 1.00 61.88 102 LEU A CA 1
ATOM 833 C C . LEU A 1 102 ? -13.841 -2.358 23.386 1.00 61.88 102 LEU A C 1
ATOM 835 O O . LEU A 1 102 ? -13.439 -3.480 23.698 1.00 61.88 102 LEU A O 1
ATOM 839 N N . SER A 1 103 ? -14.577 -1.621 24.227 1.00 55.59 103 SER A N 1
ATOM 840 C CA . SER A 1 103 ? -14.929 -2.042 25.598 1.00 55.59 103 SER A CA 1
ATOM 841 C C . SER A 1 103 ? -15.784 -3.315 25.654 1.00 55.59 103 SER A C 1
ATOM 843 O O . SER A 1 103 ? -15.808 -4.000 26.681 1.00 55.59 103 SER A O 1
ATOM 845 N N . ASN A 1 104 ? -16.425 -3.672 24.534 1.00 61.28 104 ASN A N 1
ATOM 846 C CA . ASN A 1 104 ? -17.214 -4.891 24.370 1.00 61.28 104 ASN A CA 1
ATOM 847 C C . ASN A 1 104 ? -16.437 -6.072 23.743 1.00 61.28 104 ASN A C 1
ATOM 849 O O . ASN A 1 104 ? -17.029 -7.091 23.362 1.00 61.28 104 ASN A O 1
ATOM 853 N N . LEU A 1 105 ? -15.113 -5.961 23.583 1.00 66.75 105 LEU A N 1
ATOM 854 C CA . LEU A 1 105 ? -14.297 -7.016 22.983 1.00 66.75 105 LEU A CA 1
ATOM 855 C C . LEU A 1 105 ? -13.856 -8.073 24.001 1.00 66.75 105 LEU A C 1
ATOM 857 O O . LEU A 1 105 ? -13.349 -7.794 25.083 1.00 66.75 105 LEU A O 1
ATOM 861 N N . CYS A 1 106 ? -13.988 -9.334 23.598 1.00 74.62 106 CYS A N 1
ATOM 862 C CA . CYS A 1 106 ? -13.377 -10.459 24.294 1.00 74.62 106 CYS A CA 1
ATOM 863 C C . CYS A 1 106 ? -11.865 -10.496 24.060 1.00 74.62 106 CYS A C 1
ATOM 865 O O . CYS A 1 106 ? -11.399 -10.131 22.980 1.00 74.62 106 CYS A O 1
ATOM 867 N N . SER A 1 107 ? -11.113 -11.054 25.013 1.00 77.88 107 SER A N 1
ATOM 868 C CA . SER A 1 107 ? -9.673 -11.305 24.890 1.00 77.88 107 SER A CA 1
ATOM 869 C C . SER A 1 107 ? -9.301 -12.021 23.585 1.00 77.88 107 SER A C 1
ATOM 871 O O . SER A 1 107 ? -8.307 -11.664 22.965 1.00 77.88 107 SER A O 1
ATOM 873 N N . LEU A 1 108 ? -10.123 -12.967 23.110 1.00 81.75 108 LEU A N 1
ATOM 874 C CA . LEU A 1 108 ? -9.885 -13.647 21.831 1.00 81.75 108 LEU A CA 1
ATOM 875 C C . LEU A 1 108 ? -9.988 -12.695 20.628 1.00 81.75 108 LEU A C 1
ATOM 877 O O . LEU A 1 108 ? -9.179 -12.783 19.706 1.00 81.75 108 LEU A O 1
ATOM 881 N N . ARG A 1 109 ? -10.958 -11.769 20.633 1.00 82.06 109 ARG A N 1
ATOM 882 C CA . ARG A 1 109 ? -11.102 -10.762 19.566 1.00 82.06 109 ARG A CA 1
ATOM 883 C C . ARG A 1 109 ? -9.921 -9.798 19.583 1.00 82.06 109 ARG A C 1
ATOM 885 O O . ARG A 1 109 ? -9.382 -9.514 18.525 1.00 82.06 109 ARG A O 1
ATOM 892 N N . LEU A 1 110 ? -9.478 -9.385 20.769 1.00 80.31 110 LEU A N 1
ATOM 893 C CA . LEU A 1 110 ? -8.313 -8.516 20.946 1.00 80.31 110 LEU A CA 1
ATOM 894 C C . LEU A 1 110 ? -7.021 -9.175 20.434 1.00 80.31 110 LEU A C 1
ATOM 896 O O . LEU A 1 110 ? -6.289 -8.561 19.664 1.00 80.31 110 LEU A O 1
ATOM 900 N N . ILE A 1 111 ? -6.779 -10.446 20.778 1.00 84.62 111 ILE A N 1
ATOM 901 C CA . ILE A 1 111 ? -5.646 -11.226 20.243 1.00 84.62 111 ILE A CA 1
ATOM 902 C C . ILE A 1 111 ? -5.743 -11.346 18.716 1.00 84.62 111 ILE A C 1
ATOM 904 O O . ILE A 1 111 ? -4.747 -11.189 18.016 1.00 84.62 111 ILE A O 1
ATOM 908 N N . THR A 1 112 ? -6.942 -11.598 18.188 1.00 88.25 112 THR A N 1
ATOM 909 C CA . THR A 1 112 ? -7.156 -11.712 16.738 1.00 88.25 112 THR A CA 1
ATOM 910 C C . THR A 1 112 ? -6.876 -10.389 16.027 1.00 88.25 112 THR A C 1
ATOM 912 O O . THR A 1 112 ? -6.192 -10.394 15.010 1.00 88.25 112 THR A O 1
ATOM 915 N N . MET A 1 113 ? -7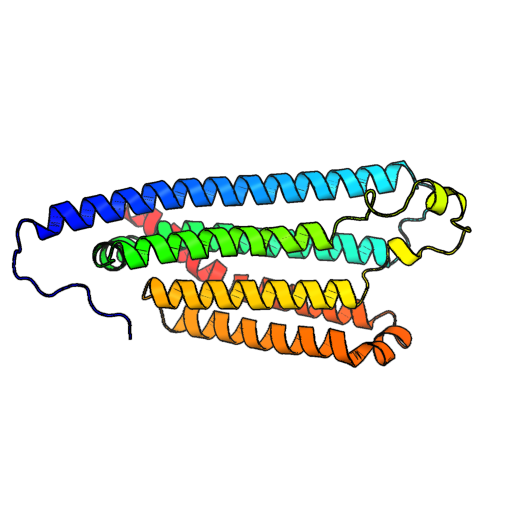.353 -9.259 16.561 1.00 87.50 113 MET A N 1
ATOM 916 C CA . MET A 1 113 ? -7.063 -7.927 16.014 1.00 87.50 113 MET A CA 1
ATOM 917 C C . MET A 1 113 ? -5.561 -7.660 16.001 1.00 87.50 113 MET A C 1
ATOM 919 O O . MET A 1 113 ? -5.031 -7.318 14.953 1.00 87.50 113 MET A O 1
ATOM 923 N N . TYR A 1 114 ? -4.865 -7.953 17.103 1.00 86.50 114 TYR A N 1
ATOM 924 C CA . TYR A 1 114 ? -3.409 -7.828 17.181 1.00 86.50 114 TYR A CA 1
ATOM 925 C C . TYR A 1 114 ? -2.675 -8.653 16.110 1.00 86.50 114 TYR A C 1
ATOM 927 O O . TYR A 1 114 ? -1.777 -8.150 15.439 1.00 86.50 114 TYR A O 1
ATOM 935 N N . ILE A 1 115 ? -3.067 -9.915 15.904 1.00 91.94 115 ILE A N 1
ATOM 936 C CA . ILE A 1 115 ? -2.473 -10.765 14.858 1.00 91.94 115 ILE A CA 1
ATOM 937 C C . ILE A 1 115 ? -2.747 -10.183 13.465 1.00 91.94 115 ILE A C 1
ATOM 939 O O . ILE A 1 115 ? -1.845 -10.139 12.631 1.00 91.94 115 ILE A O 1
ATOM 943 N N . LEU A 1 116 ? -3.973 -9.720 13.208 1.00 93.88 116 LEU A N 1
ATOM 944 C CA . LEU A 1 116 ? -4.330 -9.091 11.936 1.00 93.88 116 LEU A CA 1
ATOM 945 C C . LEU A 1 116 ? -3.550 -7.792 11.708 1.00 93.88 116 LEU A C 1
ATOM 947 O O . LEU A 1 116 ? -3.163 -7.528 10.574 1.00 93.88 116 LEU A O 1
ATOM 951 N N . ASP A 1 117 ? -3.287 -7.004 12.748 1.00 90.38 117 ASP A N 1
ATOM 952 C CA . ASP A 1 117 ? -2.455 -5.802 12.667 1.00 90.38 117 ASP A CA 1
ATOM 953 C C . ASP A 1 117 ? -1.013 -6.159 12.277 1.00 90.38 117 ASP A C 1
ATOM 955 O O . ASP A 1 117 ? -0.483 -5.609 11.316 1.00 90.38 117 ASP A O 1
ATOM 959 N N . LEU A 1 118 ? -0.401 -7.165 12.915 1.00 90.19 118 LEU A N 1
ATOM 960 C CA . LEU A 1 118 ? 0.943 -7.636 12.542 1.00 90.19 118 LEU A CA 1
ATOM 961 C C . LEU A 1 118 ? 1.022 -8.143 11.092 1.00 90.19 118 LEU A C 1
ATOM 963 O O . LEU A 1 118 ? 2.009 -7.900 10.388 1.00 90.19 118 LEU A O 1
ATOM 967 N N . ILE A 1 119 ? -0.021 -8.834 10.626 1.00 94.19 119 ILE A N 1
ATOM 968 C CA . ILE A 1 119 ? -0.113 -9.282 9.233 1.00 94.19 119 ILE A CA 1
ATOM 969 C C . ILE A 1 119 ? -0.231 -8.075 8.293 1.00 94.19 119 ILE A C 1
ATOM 971 O O . ILE A 1 119 ? 0.470 -8.036 7.284 1.00 94.19 119 ILE A O 1
ATOM 975 N N . GLN A 1 120 ? -1.063 -7.078 8.616 1.00 93.19 120 GLN A N 1
ATOM 976 C CA . GLN A 1 120 ? -1.199 -5.851 7.816 1.00 93.19 120 GLN A CA 1
ATOM 977 C C . GLN A 1 120 ? 0.126 -5.104 7.694 1.00 93.19 120 GLN A C 1
ATOM 979 O O . GLN A 1 120 ? 0.503 -4.734 6.586 1.00 93.19 120 GLN A O 1
ATOM 984 N N . VAL A 1 121 ? 0.846 -4.936 8.804 1.00 90.75 121 VAL A N 1
ATOM 985 C CA . VAL A 1 121 ? 2.175 -4.310 8.843 1.00 90.75 121 VAL A CA 1
ATOM 986 C C . VAL A 1 121 ? 3.140 -5.037 7.908 1.00 90.75 121 VAL A C 1
ATOM 988 O O . VAL A 1 121 ? 3.793 -4.416 7.070 1.00 90.75 121 VAL A O 1
ATOM 991 N N . THR A 1 122 ? 3.189 -6.367 8.005 1.00 90.44 122 THR A N 1
ATOM 992 C CA . THR A 1 122 ? 4.054 -7.197 7.156 1.00 90.44 122 THR A CA 1
ATOM 993 C C . THR A 1 122 ? 3.684 -7.042 5.681 1.00 90.44 122 THR A C 1
ATOM 995 O O . THR A 1 122 ? 4.546 -6.789 4.842 1.00 90.44 122 THR A O 1
ATOM 998 N N . LEU A 1 123 ? 2.393 -7.136 5.354 1.00 94.31 123 LEU A N 1
ATOM 999 C CA . LEU A 1 123 ? 1.894 -6.985 3.989 1.00 94.31 123 LEU A CA 1
ATOM 1000 C C . LEU A 1 123 ? 2.120 -5.572 3.434 1.00 94.31 123 LEU A C 1
ATOM 1002 O O . LEU A 1 123 ? 2.358 -5.441 2.241 1.00 94.31 123 LEU A O 1
ATOM 1006 N N . ALA A 1 124 ? 2.097 -4.532 4.270 1.00 91.31 124 ALA A N 1
ATOM 1007 C CA . ALA A 1 124 ? 2.418 -3.163 3.869 1.00 91.31 124 ALA A CA 1
ATOM 1008 C C . ALA A 1 124 ? 3.921 -2.954 3.608 1.00 91.31 124 ALA A C 1
ATOM 1010 O O . ALA A 1 124 ? 4.292 -2.058 2.853 1.00 91.31 124 ALA A O 1
ATOM 1011 N N . ALA A 1 125 ? 4.782 -3.791 4.194 1.00 89.50 125 ALA A N 1
ATOM 1012 C CA . ALA A 1 125 ? 6.229 -3.746 3.998 1.00 89.50 125 ALA A CA 1
ATOM 1013 C C . ALA A 1 125 ? 6.687 -4.461 2.715 1.00 89.50 125 ALA A C 1
ATOM 1015 O O . ALA A 1 125 ? 7.621 -4.014 2.050 1.00 89.50 125 ALA A O 1
ATOM 1016 N N . LEU A 1 126 ? 6.027 -5.562 2.339 1.00 91.62 126 LEU A N 1
ATOM 1017 C CA . LEU A 1 126 ? 6.407 -6.381 1.179 1.00 91.62 126 LEU A CA 1
ATOM 1018 C C . LEU A 1 126 ? 6.494 -5.623 -0.166 1.00 91.62 126 LEU A C 1
ATOM 1020 O O . LEU A 1 126 ? 7.382 -5.958 -0.953 1.00 91.62 126 LEU A O 1
ATOM 1024 N N . PRO A 1 127 ? 5.672 -4.596 -0.466 1.00 92.88 127 PRO A N 1
ATOM 1025 C CA . PRO A 1 127 ? 5.832 -3.789 -1.672 1.00 92.88 127 PRO A CA 1
ATOM 1026 C C . PRO A 1 127 ? 7.212 -3.129 -1.786 1.00 92.88 127 PRO A C 1
ATOM 1028 O O . PRO A 1 127 ? 7.740 -3.035 -2.891 1.00 92.88 127 PRO A O 1
ATOM 1031 N N . TYR A 1 128 ? 7.841 -2.738 -0.670 1.00 89.50 128 TYR A N 1
ATOM 1032 C CA . TYR A 1 128 ? 9.219 -2.234 -0.688 1.00 89.50 128 TYR A CA 1
ATOM 1033 C C . TYR A 1 128 ? 10.213 -3.318 -1.107 1.00 89.50 128 TYR A C 1
ATOM 1035 O O . TYR A 1 128 ? 11.126 -3.038 -1.877 1.00 89.50 128 TYR A O 1
ATOM 1043 N N . ALA A 1 129 ? 10.005 -4.567 -0.679 1.00 85.25 129 ALA A N 1
ATOM 1044 C CA . ALA A 1 129 ? 10.858 -5.687 -1.073 1.00 85.25 129 ALA A CA 1
ATOM 1045 C C . ALA A 1 129 ? 10.775 -5.985 -2.582 1.00 85.25 129 ALA A C 1
ATOM 1047 O O . ALA A 1 129 ? 11.788 -6.297 -3.199 1.00 85.25 129 ALA A O 1
ATOM 1048 N N . ILE A 1 130 ? 9.597 -5.830 -3.200 1.00 86.38 130 ILE A N 1
ATOM 1049 C CA . ILE A 1 130 ? 9.427 -5.966 -4.662 1.00 86.38 130 ILE A CA 1
ATOM 1050 C C . ILE A 1 130 ? 10.232 -4.906 -5.421 1.00 86.38 130 ILE A C 1
ATOM 1052 O O . ILE A 1 130 ? 10.740 -5.164 -6.518 1.00 86.38 130 ILE A O 1
ATOM 1056 N N . LEU A 1 131 ? 10.319 -3.707 -4.845 1.00 86.19 131 LEU A N 1
ATOM 1057 C CA . LEU A 1 131 ? 10.994 -2.561 -5.438 1.00 86.19 131 LEU A CA 1
ATOM 1058 C C . LEU A 1 131 ? 12.512 -2.621 -5.325 1.00 86.19 131 LEU A C 1
ATOM 1060 O O . LEU A 1 131 ? 13.176 -1.956 -6.122 1.00 86.19 131 LEU A O 1
ATOM 1064 N N . LEU A 1 132 ? 13.055 -3.435 -4.414 1.00 80.19 132 LEU A N 1
ATOM 1065 C CA . LEU A 1 132 ? 14.495 -3.630 -4.299 1.00 80.19 132 LEU A CA 1
ATOM 1066 C C . LEU A 1 132 ? 15.087 -4.000 -5.664 1.00 80.19 132 LEU A C 1
ATOM 1068 O O . LEU A 1 132 ? 14.618 -4.897 -6.377 1.00 80.19 132 LEU A O 1
ATOM 1072 N N . ILE A 1 133 ? 16.107 -3.243 -6.051 1.00 65.56 133 ILE A N 1
ATOM 1073 C CA . ILE A 1 133 ? 16.949 -3.554 -7.198 1.00 65.56 133 ILE A CA 1
ATOM 1074 C C . ILE A 1 133 ? 17.927 -4.592 -6.660 1.00 65.56 133 ILE A C 1
ATOM 1076 O O . ILE A 1 133 ? 18.695 -4.300 -5.755 1.00 65.56 133 ILE A O 1
ATOM 1080 N N . GLY A 1 134 ? 17.800 -5.841 -7.102 1.00 53.22 134 GLY A N 1
ATOM 1081 C CA . GLY A 1 134 ? 18.522 -6.947 -6.485 1.00 53.22 134 GLY A CA 1
ATOM 1082 C C . GLY A 1 134 ? 20.037 -6.754 -6.530 1.00 53.22 134 GLY A C 1
ATOM 1083 O O . GLY A 1 134 ? 20.638 -6.897 -7.585 1.00 53.22 134 GLY A O 1
ATOM 1084 N N . THR A 1 135 ? 20.647 -6.536 -5.370 1.00 43.44 135 THR A N 1
ATOM 1085 C CA . THR A 1 135 ? 22.080 -6.752 -5.100 1.00 43.44 135 THR A CA 1
ATOM 1086 C C . THR A 1 135 ? 22.333 -8.063 -4.338 1.00 43.44 135 THR A C 1
ATOM 1088 O O . THR A 1 135 ? 23.465 -8.362 -3.978 1.00 43.44 135 THR A O 1
ATOM 1091 N N . LEU A 1 136 ? 21.304 -8.905 -4.132 1.00 40.59 136 LEU A N 1
ATOM 1092 C CA . LEU A 1 136 ? 21.397 -10.144 -3.333 1.00 40.59 136 LEU A CA 1
ATOM 1093 C C . LEU A 1 136 ? 21.108 -11.459 -4.085 1.00 40.59 136 LEU A C 1
ATOM 1095 O O . LEU A 1 136 ? 21.097 -12.514 -3.459 1.00 40.59 136 LEU A O 1
ATOM 1099 N N . SER A 1 137 ? 20.895 -11.450 -5.407 1.00 38.09 137 SER A N 1
ATOM 1100 C CA . SER A 1 137 ? 20.687 -12.706 -6.170 1.00 38.09 137 SER A CA 1
ATOM 1101 C C . SER A 1 137 ? 21.451 -12.841 -7.487 1.00 38.09 137 SER A C 1
ATOM 1103 O O . SER A 1 137 ? 21.455 -13.922 -8.071 1.00 38.09 137 SER A O 1
ATOM 1105 N N . SER A 1 138 ? 22.176 -11.820 -7.934 1.00 37.59 138 SER A N 1
ATOM 1106 C CA . SER A 1 138 ? 23.175 -11.999 -8.984 1.00 37.59 138 SER A CA 1
ATOM 1107 C C . SER A 1 138 ? 24.491 -12.375 -8.320 1.00 37.59 138 SER A C 1
ATOM 1109 O O . SER A 1 138 ? 25.179 -11.522 -7.761 1.00 37.59 138 SER A O 1
ATOM 1111 N N . ALA A 1 139 ? 24.803 -13.671 -8.359 1.00 39.94 139 ALA A N 1
ATOM 1112 C CA . ALA A 1 139 ? 26.135 -14.194 -8.105 1.00 39.94 139 ALA A CA 1
ATOM 1113 C C . ALA A 1 139 ? 27.199 -13.227 -8.672 1.00 39.94 139 ALA A C 1
ATOM 1115 O O . ALA A 1 139 ? 27.018 -12.756 -9.801 1.00 39.94 139 ALA A O 1
ATOM 1116 N N . PRO A 1 140 ? 28.291 -12.928 -7.944 1.00 45.75 140 PRO A N 1
ATOM 1117 C CA . PRO A 1 140 ? 29.358 -12.046 -8.434 1.00 45.75 140 PRO A CA 1
ATOM 1118 C C . PRO A 1 140 ? 29.867 -12.443 -9.835 1.00 45.75 140 PRO A C 1
ATOM 1120 O O . PRO A 1 140 ? 30.291 -11.592 -10.615 1.00 45.75 140 PRO A O 1
ATOM 1123 N N . ASP A 1 141 ? 29.704 -13.714 -10.203 1.00 47.94 141 ASP A N 1
ATOM 1124 C CA . ASP A 1 141 ? 30.084 -14.277 -11.497 1.00 47.94 141 ASP A CA 1
ATOM 1125 C C . ASP A 1 141 ? 29.160 -13.862 -12.663 1.00 47.94 141 ASP A C 1
ATOM 1127 O O . ASP A 1 141 ? 29.605 -13.818 -13.809 1.00 47.94 141 ASP A O 1
ATOM 1131 N N . GLN A 1 142 ? 27.892 -13.501 -12.407 1.00 43.78 142 GLN A N 1
ATOM 1132 C CA . GLN A 1 142 ? 26.971 -13.006 -13.445 1.00 43.78 142 GLN A CA 1
ATOM 1133 C C . GLN A 1 142 ? 27.178 -11.523 -13.771 1.00 43.78 142 GLN A C 1
ATOM 1135 O O . GLN A 1 142 ? 26.895 -11.104 -14.895 1.00 43.78 142 GLN A O 1
ATOM 1140 N N . PHE A 1 143 ? 27.731 -10.745 -12.838 1.00 47.50 143 PHE A N 1
ATOM 1141 C CA . PHE A 1 143 ? 28.033 -9.326 -13.047 1.00 47.50 143 PHE A CA 1
ATOM 1142 C C . PHE A 1 143 ? 29.169 -9.127 -14.066 1.00 47.50 143 PHE A C 1
ATOM 1144 O O . PHE A 1 143 ? 29.130 -8.202 -14.870 1.00 47.50 143 PHE A O 1
ATOM 1151 N N . ASN A 1 144 ? 30.124 -10.062 -14.122 1.00 45.66 144 ASN A N 1
ATOM 1152 C CA . ASN A 1 144 ? 31.193 -10.077 -15.130 1.00 45.66 144 ASN A CA 1
ATOM 1153 C C . ASN A 1 144 ? 30.730 -10.573 -16.513 1.00 45.66 144 ASN A C 1
ATOM 1155 O O . ASN A 1 144 ? 31.458 -10.431 -17.494 1.00 45.66 144 ASN A O 1
ATOM 1159 N N . SER A 1 145 ? 29.533 -11.162 -16.602 1.00 45.28 145 SER A N 1
ATOM 1160 C CA . SER A 1 145 ? 28.934 -11.630 -17.860 1.00 45.28 145 SER A CA 1
ATOM 1161 C C . SER A 1 145 ? 27.921 -10.652 -18.462 1.00 45.28 145 SER A C 1
ATOM 1163 O O . SER A 1 145 ? 27.416 -10.901 -19.556 1.00 45.28 145 SER A O 1
ATOM 1165 N N . TRP A 1 146 ? 27.638 -9.538 -17.776 1.00 48.44 146 TRP A N 1
ATOM 1166 C CA . TRP A 1 146 ? 26.742 -8.495 -18.266 1.00 48.44 146 TRP A CA 1
ATOM 1167 C C . TRP A 1 146 ? 27.312 -7.843 -19.525 1.00 48.44 146 TRP A C 1
ATOM 1169 O O . TRP A 1 146 ? 28.284 -7.087 -19.488 1.00 48.44 146 TRP A O 1
ATOM 1179 N N . LYS A 1 147 ? 26.687 -8.132 -20.667 1.00 45.53 147 LYS A N 1
ATOM 1180 C CA . LYS A 1 147 ? 26.987 -7.437 -21.918 1.00 45.53 147 LYS A CA 1
ATOM 1181 C C . LYS A 1 147 ? 26.337 -6.048 -21.902 1.00 45.53 147 LYS A C 1
ATOM 1183 O O . LYS A 1 147 ? 25.177 -5.931 -21.493 1.00 45.53 147 LYS A O 1
ATOM 1188 N N . PRO A 1 148 ? 27.017 -5.003 -22.409 1.00 41.78 148 PRO A N 1
ATOM 1189 C CA . PRO A 1 148 ? 26.388 -3.710 -22.660 1.00 41.78 148 PRO A CA 1
ATOM 1190 C C . PRO A 1 148 ? 25.142 -3.910 -23.541 1.00 41.78 148 PRO A C 1
ATOM 1192 O O . PRO A 1 148 ? 25.260 -4.345 -24.685 1.00 41.78 148 PRO A O 1
ATOM 1195 N N . GLY A 1 149 ? 23.948 -3.655 -22.994 1.00 45.09 149 GLY A N 1
ATOM 1196 C CA . GLY A 1 149 ? 22.663 -3.881 -23.673 1.00 45.09 149 GLY A CA 1
ATOM 1197 C C . GLY A 1 149 ? 21.707 -4.858 -22.975 1.00 45.09 149 GLY A C 1
ATOM 1198 O O . GLY A 1 149 ? 20.505 -4.804 -23.233 1.00 45.09 149 GLY A O 1
ATOM 1199 N N . GLU A 1 150 ? 22.177 -5.687 -22.037 1.00 44.12 150 GLU A N 1
ATOM 1200 C CA . GLU A 1 150 ? 21.334 -6.614 -21.260 1.00 44.12 150 GLU A CA 1
ATOM 1201 C C . GLU A 1 150 ? 20.759 -5.948 -19.991 1.00 44.12 150 GLU A C 1
ATOM 1203 O O . GLU A 1 150 ? 20.853 -6.456 -18.878 1.00 44.12 150 GLU A O 1
ATOM 1208 N N . PHE A 1 151 ? 20.103 -4.793 -20.149 1.00 51.81 151 PHE A N 1
ATOM 1209 C CA . PHE A 1 151 ? 19.475 -4.004 -19.068 1.00 51.81 151 PHE A CA 1
ATOM 1210 C C . PHE A 1 151 ? 18.177 -4.625 -18.505 1.00 51.81 151 PHE A C 1
ATOM 1212 O O . PHE A 1 151 ? 17.218 -3.929 -18.156 1.00 51.81 151 PHE A O 1
ATOM 1219 N N . ILE A 1 152 ? 18.114 -5.954 -18.449 1.00 48.09 152 ILE A N 1
ATOM 1220 C CA . ILE A 1 152 ? 16.926 -6.735 -18.090 1.00 48.09 152 ILE A CA 1
ATOM 1221 C C . ILE A 1 152 ? 16.592 -6.571 -16.595 1.00 48.09 152 ILE A C 1
ATOM 1223 O O . ILE A 1 152 ? 15.420 -6.609 -16.228 1.00 48.09 152 ILE A O 1
ATOM 1227 N N . ALA A 1 153 ? 17.580 -6.281 -15.740 1.00 52.81 153 ALA A N 1
ATOM 1228 C CA . ALA A 1 153 ? 17.392 -6.195 -14.287 1.00 52.81 153 ALA A CA 1
ATOM 1229 C C . ALA A 1 153 ? 16.672 -4.922 -13.783 1.00 52.81 153 ALA A C 1
ATOM 1231 O O . ALA A 1 153 ? 16.082 -4.940 -12.700 1.00 52.81 153 ALA A O 1
ATOM 1232 N N . LEU A 1 154 ? 16.658 -3.823 -14.552 1.00 62.88 154 LEU A N 1
ATOM 1233 C CA . LEU A 1 154 ? 15.984 -2.583 -14.128 1.00 62.88 154 LEU A CA 1
ATOM 1234 C C . LEU A 1 154 ? 14.493 -2.544 -14.435 1.00 62.88 154 LEU A C 1
ATOM 1236 O O . LEU A 1 154 ? 13.751 -1.849 -13.740 1.00 62.88 154 LEU A O 1
ATOM 1240 N N . LYS A 1 155 ? 14.036 -3.261 -15.462 1.00 71.44 155 LYS A N 1
ATOM 1241 C CA . LYS A 1 155 ? 12.622 -3.244 -15.844 1.00 71.44 155 LYS A CA 1
ATOM 1242 C C . LYS A 1 155 ? 11.785 -3.919 -14.759 1.00 71.44 155 LYS A C 1
ATOM 1244 O O . LYS A 1 155 ? 12.136 -4.993 -14.279 1.00 71.44 155 LYS A O 1
ATOM 1249 N N . ILE A 1 156 ? 10.668 -3.294 -14.388 1.00 79.44 156 ILE A N 1
ATOM 1250 C CA . ILE A 1 156 ? 9.645 -3.957 -13.578 1.00 79.44 156 ILE A CA 1
ATOM 1251 C C . ILE A 1 156 ? 9.051 -5.080 -14.433 1.00 79.44 156 ILE A C 1
ATOM 1253 O O . ILE A 1 156 ? 8.452 -4.829 -15.482 1.00 79.44 156 ILE A O 1
ATOM 1257 N N . SER A 1 157 ? 9.227 -6.322 -13.994 1.00 80.94 157 SER A N 1
ATOM 1258 C CA . SER A 1 157 ? 8.622 -7.481 -14.649 1.00 80.94 157 SER A CA 1
ATOM 1259 C C . SER A 1 157 ? 7.123 -7.571 -14.346 1.00 80.94 157 SER A C 1
ATOM 1261 O O . SER A 1 157 ? 6.649 -7.131 -13.296 1.00 80.94 157 SER A O 1
ATOM 1263 N N . LEU A 1 158 ? 6.361 -8.212 -15.237 1.00 84.88 158 LEU A N 1
ATOM 1264 C CA . LEU A 1 158 ? 4.954 -8.521 -14.965 1.00 84.88 158 LEU A CA 1
ATOM 1265 C C . LEU A 1 158 ? 4.774 -9.400 -13.725 1.00 84.88 158 LEU A C 1
ATOM 1267 O O . LEU A 1 158 ? 3.790 -9.232 -13.015 1.00 84.88 158 LEU A O 1
ATOM 1271 N N . ASN A 1 159 ? 5.730 -10.284 -13.431 1.00 84.81 159 ASN A N 1
ATOM 1272 C CA . ASN A 1 159 ? 5.693 -11.123 -12.235 1.00 84.81 159 ASN A CA 1
ATOM 1273 C C . ASN A 1 159 ? 5.791 -10.283 -10.957 1.00 84.81 159 ASN A C 1
ATOM 1275 O O . ASN A 1 159 ? 5.069 -10.541 -9.999 1.00 84.81 159 ASN A O 1
ATOM 1279 N N . GLN A 1 160 ? 6.632 -9.243 -10.955 1.00 88.00 160 GLN A N 1
ATOM 1280 C CA . GLN A 1 160 ? 6.697 -8.289 -9.846 1.00 88.00 160 GLN A CA 1
ATOM 1281 C C . GLN A 1 160 ? 5.390 -7.501 -9.701 1.00 88.00 160 GLN A C 1
ATOM 1283 O O . GLN A 1 160 ? 4.914 -7.336 -8.581 1.00 88.00 160 GLN A O 1
ATOM 1288 N N . MET A 1 161 ? 4.771 -7.069 -10.808 1.00 90.75 161 MET A N 1
ATOM 1289 C CA . MET A 1 161 ? 3.456 -6.409 -10.766 1.00 90.75 161 MET A CA 1
ATOM 1290 C C . MET A 1 161 ? 2.357 -7.348 -10.261 1.00 90.75 161 MET A C 1
ATOM 1292 O O . MET A 1 161 ? 1.545 -6.952 -9.432 1.00 90.75 161 MET A O 1
ATOM 1296 N N . HIS A 1 162 ? 2.348 -8.599 -10.718 1.00 92.06 162 HIS A N 1
ATOM 1297 C CA . HIS A 1 162 ? 1.422 -9.621 -10.245 1.00 92.06 162 HIS A CA 1
ATOM 1298 C C . HIS A 1 162 ? 1.563 -9.835 -8.740 1.00 92.06 162 HIS A C 1
ATOM 1300 O O . HIS A 1 162 ? 0.577 -9.747 -8.011 1.00 92.06 162 HIS A O 1
ATOM 1306 N N . LEU A 1 163 ? 2.793 -10.040 -8.266 1.00 92.94 163 LEU A N 1
ATOM 1307 C CA . LEU A 1 163 ? 3.078 -10.222 -6.848 1.00 92.94 163 LEU A CA 1
ATOM 1308 C C . LEU A 1 163 ? 2.651 -8.997 -6.028 1.00 92.94 163 LEU A C 1
ATOM 1310 O O . LEU A 1 163 ? 2.026 -9.159 -4.982 1.00 92.94 163 LEU A O 1
ATOM 1314 N N . LEU A 1 164 ? 2.913 -7.784 -6.528 1.00 95.06 164 LEU A N 1
ATOM 1315 C CA . LEU A 1 164 ? 2.448 -6.543 -5.910 1.00 95.06 164 LEU A CA 1
ATOM 1316 C C . LEU A 1 164 ? 0.923 -6.545 -5.767 1.00 95.06 164 LEU A C 1
ATOM 1318 O O . LEU A 1 164 ? 0.413 -6.301 -4.678 1.00 95.06 164 LEU A O 1
ATOM 1322 N N . PHE A 1 165 ? 0.183 -6.870 -6.828 1.00 96.94 165 PHE A N 1
ATOM 1323 C CA . PHE A 1 165 ? -1.279 -6.903 -6.782 1.00 96.94 165 PHE A CA 1
ATOM 1324 C C . PHE A 1 165 ? -1.828 -7.993 -5.863 1.00 96.94 165 PHE A C 1
ATOM 1326 O O . PHE A 1 165 ? -2.807 -7.746 -5.163 1.00 96.94 165 PHE A O 1
ATOM 1333 N N . VAL A 1 166 ? -1.181 -9.158 -5.793 1.00 97.19 166 VAL A N 1
ATOM 1334 C CA . VAL A 1 166 ? -1.534 -10.211 -4.829 1.00 97.19 166 VAL A CA 1
ATOM 1335 C C . VAL A 1 166 ? -1.312 -9.734 -3.393 1.00 97.19 166 VAL A C 1
ATOM 1337 O O . VAL A 1 166 ? -2.181 -9.928 -2.546 1.00 97.19 166 VAL A O 1
ATOM 1340 N N . ILE A 1 167 ? -0.198 -9.058 -3.108 1.00 97.25 167 ILE A N 1
ATOM 1341 C CA . ILE A 1 167 ? 0.064 -8.488 -1.780 1.00 97.25 167 ILE A CA 1
ATOM 1342 C C . ILE A 1 167 ? -0.977 -7.430 -1.419 1.00 97.25 167 ILE A C 1
ATOM 1344 O O . ILE A 1 167 ? -1.529 -7.479 -0.322 1.00 97.25 167 ILE A O 1
ATOM 1348 N N . MET A 1 168 ? -1.305 -6.524 -2.341 1.00 97.44 168 MET A N 1
ATOM 1349 C CA . MET A 1 168 ? -2.314 -5.487 -2.110 1.00 97.44 168 MET A CA 1
ATOM 1350 C C . MET A 1 168 ? -3.718 -6.072 -1.917 1.00 97.44 168 MET A C 1
ATOM 1352 O O . MET A 1 168 ? -4.457 -5.635 -1.034 1.00 97.44 168 MET A O 1
ATOM 1356 N N . MET A 1 169 ? -4.073 -7.105 -2.686 1.00 97.75 169 MET A N 1
ATOM 1357 C CA . MET A 1 169 ? -5.293 -7.887 -2.484 1.00 97.75 169 MET A CA 1
ATOM 1358 C C . MET A 1 169 ? -5.331 -8.481 -1.072 1.00 97.75 169 MET A C 1
ATOM 1360 O O . MET A 1 169 ? -6.313 -8.290 -0.354 1.00 97.75 169 MET A O 1
ATOM 1364 N N . CYS A 1 170 ? -4.269 -9.181 -0.661 1.00 98.06 170 CYS A N 1
ATOM 1365 C CA . CYS A 1 170 ? -4.166 -9.772 0.671 1.00 98.06 170 CYS A CA 1
ATOM 1366 C C . CYS A 1 170 ? -4.266 -8.706 1.761 1.00 98.06 170 CYS A C 1
ATOM 1368 O O . CYS A 1 170 ? -4.994 -8.901 2.730 1.00 98.06 170 CYS A O 1
ATOM 1370 N N . TRP A 1 171 ? -3.593 -7.566 1.594 1.00 97.44 171 TRP A N 1
ATOM 1371 C CA . TRP A 1 171 ? -3.641 -6.472 2.556 1.00 97.44 171 TRP A CA 1
ATOM 1372 C C . TRP A 1 171 ? -5.078 -5.981 2.753 1.00 97.44 171 TRP A C 1
ATOM 1374 O O . TRP A 1 171 ? -5.575 -5.957 3.877 1.00 97.44 171 TRP A O 1
ATOM 1384 N N . HIS A 1 172 ? -5.800 -5.700 1.665 1.00 97.50 172 HIS A N 1
ATOM 1385 C CA . HIS A 1 172 ? -7.200 -5.281 1.743 1.00 97.50 172 HIS A CA 1
ATOM 1386 C C . HIS A 1 172 ? -8.126 -6.346 2.338 1.00 97.50 172 HIS A C 1
ATOM 1388 O O . HIS A 1 172 ? -9.047 -6.001 3.082 1.00 97.50 172 HIS A O 1
ATOM 1394 N N . LEU A 1 173 ? -7.875 -7.627 2.064 1.00 97.75 173 LEU A N 1
ATOM 1395 C CA . LEU A 1 173 ? -8.637 -8.726 2.648 1.00 97.75 173 LEU A CA 1
ATOM 1396 C C . LEU A 1 173 ? -8.411 -8.834 4.163 1.00 97.75 173 LEU A C 1
ATOM 1398 O O . LEU A 1 173 ? -9.360 -9.065 4.914 1.00 97.75 173 LEU A O 1
ATOM 1402 N N . VAL A 1 174 ? -7.176 -8.630 4.624 1.00 97.12 174 VAL A N 1
ATOM 1403 C CA . VAL A 1 174 ? -6.843 -8.624 6.053 1.00 97.12 174 VAL A CA 1
ATOM 1404 C C . VAL A 1 174 ? -7.466 -7.410 6.741 1.00 97.12 174 VAL A C 1
ATOM 1406 O O . VAL A 1 174 ? -8.059 -7.574 7.803 1.00 97.12 174 VAL A O 1
ATOM 1409 N N . VAL A 1 175 ? -7.447 -6.225 6.122 1.00 94.25 175 VAL A N 1
ATOM 1410 C CA . VAL A 1 175 ? -8.144 -5.030 6.639 1.00 94.25 175 VAL A CA 1
ATOM 1411 C C . VAL A 1 175 ? -9.659 -5.259 6.711 1.00 94.25 175 VAL A C 1
ATOM 1413 O O . VAL A 1 175 ? -10.311 -4.910 7.695 1.00 94.25 175 VAL A O 1
ATOM 1416 N N . TYR A 1 176 ? -10.247 -5.899 5.697 1.00 94.88 176 TYR A N 1
ATOM 1417 C CA . TYR A 1 176 ? -11.652 -6.303 5.731 1.00 94.88 176 TYR A CA 1
ATOM 1418 C C . TYR A 1 176 ? -11.940 -7.249 6.907 1.00 94.88 176 TYR A C 1
ATOM 1420 O O . TYR A 1 176 ? -12.886 -7.021 7.667 1.00 94.88 176 TYR A O 1
ATOM 1428 N N . ALA A 1 177 ? -11.111 -8.282 7.092 1.00 94.69 177 ALA A N 1
ATOM 1429 C CA . ALA A 1 177 ? -11.225 -9.207 8.215 1.00 94.69 177 ALA A CA 1
ATOM 1430 C C . ALA A 1 177 ? -11.078 -8.477 9.557 1.00 94.69 177 ALA A C 1
ATOM 1432 O O . ALA A 1 177 ? -11.850 -8.730 10.483 1.00 94.69 177 ALA A O 1
ATOM 1433 N N . TRP A 1 178 ? -10.164 -7.513 9.636 1.00 93.25 178 TRP A N 1
ATOM 1434 C CA . TRP A 1 178 ? -9.975 -6.671 10.806 1.00 93.25 178 TRP A CA 1
ATOM 1435 C C . TRP A 1 178 ? -11.246 -5.885 11.134 1.00 93.25 178 TRP A C 1
ATOM 1437 O O . TRP A 1 178 ? -11.754 -6.001 12.247 1.00 93.25 178 TRP A O 1
ATOM 1447 N N . TYR A 1 179 ? -11.875 -5.217 10.160 1.00 89.50 179 TYR A N 1
ATOM 1448 C CA . TYR A 1 179 ? -13.151 -4.523 10.381 1.00 89.50 179 TYR A CA 1
ATOM 1449 C C . TYR A 1 179 ? -14.297 -5.474 10.760 1.00 89.50 179 TYR A C 1
ATOM 1451 O O . TYR A 1 179 ? -15.228 -5.082 11.470 1.00 89.50 179 TYR A O 1
ATOM 1459 N N . MET A 1 180 ? -14.267 -6.729 10.306 1.00 89.31 180 MET A N 1
ATOM 1460 C CA . MET A 1 180 ? -15.225 -7.751 10.739 1.00 89.31 180 MET A CA 1
ATOM 1461 C C . MET A 1 180 ? -15.029 -8.128 12.210 1.00 89.31 180 MET A C 1
ATOM 1463 O O . MET A 1 180 ? -16.019 -8.262 12.934 1.00 89.31 180 MET A O 1
ATOM 1467 N N . VAL A 1 181 ? -13.780 -8.256 12.667 1.00 88.25 181 VAL A N 1
ATOM 1468 C CA . VAL A 1 181 ? -13.452 -8.563 14.067 1.00 88.25 181 VAL A CA 1
ATOM 1469 C C . VAL A 1 181 ? -13.662 -7.355 14.977 1.00 88.25 181 VAL A C 1
ATOM 1471 O O . VAL A 1 181 ? -14.180 -7.542 16.073 1.00 88.25 181 VAL A O 1
ATOM 1474 N N . ALA A 1 182 ? -13.367 -6.139 14.523 1.00 81.75 182 ALA A N 1
ATOM 1475 C CA . ALA A 1 182 ? -13.537 -4.893 15.273 1.00 81.75 182 ALA A CA 1
ATOM 1476 C C . ALA A 1 182 ? -14.992 -4.385 15.314 1.00 81.75 182 ALA A C 1
ATOM 1478 O O . ALA A 1 182 ? -15.265 -3.341 15.893 1.00 81.75 182 ALA A O 1
ATOM 1479 N N . SER A 1 183 ? -15.942 -5.088 14.677 1.00 79.06 183 SER A N 1
ATOM 1480 C CA . SER A 1 183 ? -17.319 -4.599 14.478 1.00 79.06 183 SER A CA 1
ATOM 1481 C C . SER A 1 183 ? -17.396 -3.235 13.767 1.00 79.06 183 SER A C 1
ATOM 1483 O O . SER A 1 183 ? -18.358 -2.498 13.951 1.00 79.06 183 SER A O 1
ATOM 1485 N N . GLY A 1 184 ? -16.427 -2.917 12.906 1.00 74.31 184 GLY A N 1
ATOM 1486 C CA . GLY A 1 184 ? -16.381 -1.639 12.202 1.00 74.31 184 GLY A CA 1
ATOM 1487 C C . GLY A 1 184 ? -17.520 -1.423 11.205 1.00 74.31 184 GLY A C 1
ATOM 1488 O O . GLY A 1 184 ? -18.336 -2.313 10.921 1.00 74.31 184 GLY A O 1
ATOM 1489 N N . ASP A 1 185 ? -17.559 -0.221 10.646 1.00 82.62 185 ASP A N 1
ATOM 1490 C CA . ASP A 1 185 ? -18.634 0.253 9.788 1.00 82.62 185 ASP A CA 1
ATOM 1491 C C . ASP A 1 185 ? -18.756 -0.547 8.479 1.00 82.62 185 ASP A C 1
ATOM 1493 O O . ASP A 1 185 ? -17.784 -0.976 7.852 1.00 82.62 185 ASP A O 1
ATOM 1497 N N . GLN A 1 186 ? -20.001 -0.743 8.035 1.00 86.31 186 GLN A N 1
ATOM 1498 C CA . GLN A 1 186 ? -20.285 -1.489 6.804 1.00 86.31 186 GLN A CA 1
ATOM 1499 C C . GLN A 1 186 ? -19.796 -0.782 5.538 1.00 86.31 186 GLN A C 1
ATOM 1501 O O . GLN A 1 186 ? -19.669 -1.430 4.497 1.00 86.31 186 GLN A O 1
ATOM 1506 N N . SER A 1 187 ? -19.560 0.530 5.606 1.00 87.94 187 SER A N 1
ATOM 1507 C CA . SER A 1 187 ? -18.981 1.286 4.497 1.00 87.94 187 SER A CA 1
ATOM 1508 C C . SER A 1 187 ? -17.518 0.891 4.299 1.00 87.94 187 SER A C 1
ATOM 1510 O O . SER A 1 187 ? -17.174 0.410 3.222 1.00 87.94 187 SER A O 1
ATOM 1512 N N . SER A 1 188 ? -16.689 0.946 5.350 1.00 86.94 188 SER A N 1
ATOM 1513 C CA . SER A 1 188 ? -15.281 0.515 5.279 1.00 86.94 188 SER A CA 1
ATOM 1514 C C . SER A 1 188 ? -15.128 -0.949 4.872 1.00 86.94 188 SER A C 1
ATOM 1516 O O . SER A 1 188 ? -14.283 -1.273 4.038 1.00 86.94 188 SER A O 1
ATOM 1518 N N . LYS A 1 189 ? -15.992 -1.839 5.378 1.00 90.94 189 LYS A N 1
ATOM 1519 C CA . LYS A 1 189 ? -16.021 -3.251 4.954 1.00 90.94 189 LYS A CA 1
ATOM 1520 C C . LYS A 1 189 ? -16.233 -3.386 3.446 1.00 90.94 189 LYS A C 1
ATOM 1522 O O . LYS A 1 189 ? -15.455 -4.050 2.765 1.00 90.94 189 LYS A O 1
ATOM 1527 N N . ARG A 1 190 ? -17.274 -2.743 2.909 1.00 94.50 190 ARG A N 1
ATOM 1528 C CA . ARG A 1 190 ? -17.581 -2.786 1.471 1.00 94.50 190 ARG A CA 1
ATOM 1529 C C . ARG A 1 190 ? -16.487 -2.139 0.631 1.00 94.50 190 ARG A C 1
ATOM 1531 O O . ARG A 1 190 ? -16.152 -2.676 -0.419 1.00 94.50 190 ARG A O 1
ATOM 1538 N N . LEU A 1 191 ? -15.906 -1.043 1.114 1.00 94.38 191 LEU A N 1
ATOM 1539 C CA . LEU A 1 191 ? -14.800 -0.355 0.461 1.00 94.38 191 LEU A CA 1
ATOM 1540 C C . LEU A 1 191 ? -13.606 -1.302 0.268 1.00 94.38 191 LEU A C 1
ATOM 1542 O O . LEU A 1 191 ? -13.183 -1.526 -0.863 1.00 94.38 191 LEU A O 1
ATOM 1546 N N . HIS A 1 192 ? -13.094 -1.910 1.342 1.00 95.00 192 HIS A N 1
ATOM 1547 C CA . HIS A 1 192 ? -11.929 -2.796 1.252 1.00 95.00 192 HIS A CA 1
ATOM 1548 C C . HIS A 1 192 ? -12.209 -4.088 0.485 1.00 95.00 192 HIS A C 1
ATOM 1550 O O . HIS A 1 192 ? -11.334 -4.567 -0.238 1.00 95.00 192 HIS A O 1
ATOM 1556 N N . LEU A 1 193 ? -13.433 -4.616 0.551 1.00 96.69 193 LEU A N 1
ATOM 1557 C CA . LEU A 1 193 ? -13.836 -5.731 -0.305 1.00 96.69 193 LEU A CA 1
ATOM 1558 C C . LEU A 1 193 ? -13.841 -5.333 -1.793 1.00 96.69 193 LEU A C 1
ATOM 1560 O O . LEU A 1 193 ? -13.379 -6.100 -2.634 1.00 96.69 193 LEU A O 1
ATOM 1564 N N . GLY A 1 194 ? -14.293 -4.116 -2.113 1.00 97.25 194 GLY A N 1
ATOM 1565 C CA . GLY A 1 194 ? -14.228 -3.550 -3.462 1.00 97.25 194 GLY A CA 1
ATOM 1566 C C . GLY A 1 194 ? -12.793 -3.431 -3.975 1.00 97.25 194 GLY A C 1
ATOM 1567 O O . GLY A 1 194 ? -12.494 -3.908 -5.067 1.00 97.25 194 GLY A O 1
ATOM 1568 N N . TYR A 1 195 ? -11.876 -2.893 -3.164 1.00 97.25 195 TYR A N 1
ATOM 1569 C CA . TYR A 1 195 ? -10.453 -2.860 -3.524 1.00 97.25 195 TYR A CA 1
ATOM 1570 C C . TYR A 1 195 ? -9.860 -4.260 -3.677 1.00 97.25 195 TYR A C 1
ATOM 1572 O O . TYR A 1 195 ? -9.119 -4.493 -4.627 1.00 97.25 195 TYR A O 1
ATOM 1580 N N . THR A 1 196 ? -10.229 -5.211 -2.814 1.00 97.88 196 THR A N 1
ATOM 1581 C CA . THR A 1 196 ? -9.815 -6.618 -2.950 1.00 97.88 196 THR A CA 1
ATOM 1582 C C . THR A 1 196 ? -10.198 -7.155 -4.330 1.00 97.88 196 THR A C 1
ATOM 1584 O O . THR A 1 19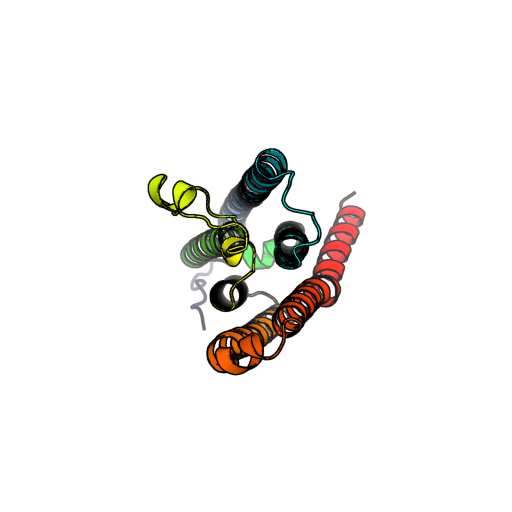6 ? -9.347 -7.698 -5.028 1.00 97.88 196 THR A O 1
ATOM 1587 N N . ALA A 1 197 ? -11.442 -6.937 -4.771 1.00 98.00 197 ALA A N 1
ATOM 1588 C CA . ALA A 1 197 ? -11.896 -7.347 -6.099 1.00 98.00 197 ALA A CA 1
ATOM 1589 C C . ALA A 1 197 ? -11.115 -6.651 -7.231 1.00 98.00 197 ALA A C 1
ATOM 1591 O O . ALA A 1 197 ? -10.696 -7.315 -8.178 1.00 98.00 197 ALA A O 1
ATOM 1592 N N . CYS A 1 198 ? -10.848 -5.345 -7.118 1.00 97.75 198 CYS A N 1
ATOM 1593 C CA . CYS A 1 198 ? -10.018 -4.623 -8.087 1.00 97.75 198 CYS A CA 1
ATOM 1594 C C . CYS A 1 198 ? -8.607 -5.224 -8.198 1.00 97.75 198 CYS A C 1
ATOM 1596 O O . CYS A 1 198 ? -8.115 -5.441 -9.305 1.00 97.75 198 CYS A O 1
ATOM 1598 N N . TYR A 1 199 ? -7.965 -5.544 -7.072 1.00 97.69 199 TYR A N 1
ATOM 1599 C CA . TYR A 1 199 ? -6.631 -6.145 -7.076 1.00 97.69 199 TYR A CA 1
ATOM 1600 C C . TYR A 1 199 ? -6.625 -7.601 -7.554 1.00 97.69 199 TYR A C 1
ATOM 1602 O O . TYR A 1 199 ? -5.661 -7.996 -8.203 1.00 97.69 199 TYR A O 1
ATOM 1610 N N . VAL A 1 200 ? -7.699 -8.373 -7.340 1.00 97.69 200 VAL A N 1
ATOM 1611 C CA . VAL A 1 200 ? -7.871 -9.693 -7.982 1.00 97.69 200 VAL A CA 1
ATOM 1612 C C . VAL A 1 200 ? -7.860 -9.548 -9.502 1.00 97.69 200 VAL A C 1
ATOM 1614 O O . VAL A 1 200 ? -7.130 -10.269 -10.179 1.00 97.69 200 VAL A O 1
ATOM 1617 N N . LEU A 1 201 ? -8.623 -8.595 -10.047 1.00 96.75 201 LEU A N 1
ATOM 1618 C CA . LEU A 1 201 ? -8.671 -8.360 -11.492 1.00 96.75 201 LEU A CA 1
ATOM 1619 C C . LEU A 1 201 ? -7.304 -7.935 -12.043 1.00 96.75 201 LEU A C 1
ATOM 1621 O O . LEU A 1 201 ? -6.889 -8.431 -13.085 1.00 96.75 201 LEU A O 1
ATOM 1625 N N . LEU A 1 202 ? -6.569 -7.077 -11.331 1.00 95.75 202 LEU A N 1
ATOM 1626 C CA . LEU A 1 202 ? -5.216 -6.666 -11.723 1.00 95.75 202 LEU A CA 1
ATOM 1627 C C . LEU A 1 202 ? -4.190 -7.804 -11.616 1.00 95.75 202 LEU A C 1
ATOM 1629 O O . LEU A 1 202 ? -3.331 -7.950 -12.491 1.00 95.75 202 LEU A O 1
ATOM 1633 N N . ALA A 1 203 ? -4.287 -8.645 -10.586 1.00 95.31 203 ALA A N 1
ATOM 1634 C CA . ALA A 1 203 ? -3.465 -9.842 -10.442 1.00 95.31 203 ALA A CA 1
ATOM 1635 C C . ALA A 1 203 ? -3.741 -10.837 -11.581 1.00 95.31 203 ALA A C 1
ATOM 1637 O O . ALA A 1 203 ? -2.805 -11.355 -12.188 1.00 95.31 203 ALA A O 1
ATOM 1638 N N . MET A 1 204 ? -5.008 -11.050 -11.946 1.00 93.56 204 MET A N 1
ATOM 1639 C CA . MET A 1 204 ? -5.372 -11.872 -13.104 1.00 93.56 204 MET A CA 1
ATOM 1640 C C . MET A 1 204 ? -4.860 -11.254 -14.409 1.00 93.56 204 MET A C 1
ATOM 1642 O O . MET A 1 204 ? -4.213 -11.937 -15.198 1.00 93.56 204 MET A O 1
ATOM 1646 N N . GLN A 1 205 ? -5.075 -9.954 -14.620 1.00 91.69 205 GLN A N 1
ATOM 1647 C CA . GLN A 1 205 ? -4.620 -9.252 -15.820 1.00 91.69 205 GLN A CA 1
ATOM 1648 C C . GLN A 1 205 ? -3.099 -9.356 -15.993 1.00 91.69 205 GLN A C 1
ATOM 1650 O O . GLN A 1 205 ? -2.621 -9.626 -17.090 1.00 91.69 205 GLN A O 1
ATOM 1655 N N . SER A 1 206 ? -2.327 -9.185 -14.919 1.00 88.69 206 SER A N 1
ATOM 1656 C CA . SER A 1 206 ? -0.865 -9.327 -14.961 1.00 88.69 206 SER A CA 1
ATOM 1657 C C . SER A 1 206 ? -0.399 -10.771 -15.192 1.00 88.69 206 SER A C 1
ATOM 1659 O O . SER A 1 206 ? 0.614 -10.960 -15.861 1.00 88.69 206 SER A O 1
ATOM 1661 N N . ALA A 1 207 ? -1.144 -11.780 -14.722 1.00 87.69 207 ALA A N 1
ATOM 1662 C CA . ALA A 1 207 ? -0.825 -13.195 -14.936 1.00 87.69 207 ALA A CA 1
ATOM 1663 C C . ALA A 1 207 ? -1.146 -13.692 -16.358 1.00 87.69 207 ALA A C 1
ATOM 1665 O O . ALA A 1 207 ? -0.392 -14.484 -16.918 1.00 87.69 207 ALA A O 1
ATOM 1666 N N . TYR A 1 208 ? -2.253 -13.234 -16.955 1.00 84.00 208 TYR A N 1
ATOM 1667 C CA . TYR A 1 208 ? -2.754 -13.743 -18.243 1.00 84.00 208 TYR A CA 1
ATOM 1668 C C . TYR A 1 208 ? -2.401 -12.870 -19.460 1.00 84.00 208 TYR A C 1
ATOM 1670 O O . TYR A 1 208 ? -2.608 -13.291 -20.601 1.00 84.00 208 TYR A O 1
ATOM 1678 N N . ALA A 1 209 ? -1.815 -11.685 -19.252 1.00 79.38 209 ALA A N 1
ATOM 1679 C CA . ALA A 1 209 ? -1.369 -10.790 -20.322 1.00 79.38 209 ALA A CA 1
ATOM 1680 C C . ALA A 1 209 ? 0.147 -10.789 -20.688 1.00 79.38 209 ALA A C 1
ATOM 1682 O O . ALA A 1 209 ? 0.584 -9.774 -21.243 1.00 79.38 209 ALA A O 1
ATOM 1683 N N . PRO A 1 210 ? 0.974 -11.850 -20.485 1.00 72.00 210 PRO A N 1
ATOM 1684 C CA . PRO A 1 210 ? 2.385 -11.838 -20.917 1.00 72.00 210 PRO A CA 1
ATOM 1685 C C . PRO A 1 210 ? 2.560 -11.445 -22.390 1.00 72.00 210 PRO A C 1
ATOM 1687 O O . PRO A 1 210 ? 3.325 -10.549 -22.737 1.00 72.00 210 PRO A O 1
ATOM 1690 N N . GLN A 1 211 ? 1.708 -12.017 -23.235 1.00 66.06 211 GLN A N 1
ATOM 1691 C CA . GLN A 1 211 ? 1.615 -11.768 -24.672 1.00 66.06 211 GLN A CA 1
ATOM 1692 C C . GLN A 1 211 ? 1.230 -10.327 -25.063 1.00 66.06 211 GLN A C 1
ATOM 1694 O O . GLN A 1 211 ? 1.374 -9.956 -26.226 1.00 66.06 211 GLN A O 1
ATOM 1699 N N . TRP A 1 212 ? 0.713 -9.509 -24.140 1.00 65.00 212 TRP A N 1
ATOM 1700 C CA . TRP A 1 212 ? 0.408 -8.090 -24.385 1.00 65.00 212 TRP A CA 1
ATOM 1701 C C . TRP A 1 212 ? 1.539 -7.180 -23.902 1.00 65.00 212 TRP A C 1
ATOM 1703 O O . TRP A 1 212 ? 1.808 -6.161 -24.537 1.00 65.00 212 TRP A O 1
ATOM 1713 N N . ALA A 1 213 ? 2.239 -7.560 -22.829 1.00 60.62 213 ALA A N 1
ATOM 1714 C CA . ALA A 1 213 ? 3.413 -6.830 -22.356 1.00 60.62 213 ALA A CA 1
ATOM 1715 C C . ALA A 1 213 ? 4.611 -6.959 -23.303 1.00 60.62 213 ALA A C 1
ATOM 1717 O O . ALA A 1 213 ? 5.339 -5.988 -23.485 1.00 60.62 213 ALA A O 1
ATOM 1718 N N . GLU A 1 214 ? 4.776 -8.106 -23.967 1.00 60.84 214 GLU A N 1
ATOM 1719 C CA . GLU A 1 214 ? 5.773 -8.265 -25.037 1.00 60.84 214 GLU A CA 1
ATOM 1720 C C . GLU A 1 214 ? 5.491 -7.351 -26.239 1.00 60.84 214 GLU A C 1
ATOM 1722 O O . GLU A 1 214 ? 6.412 -6.928 -26.934 1.00 60.84 214 GLU A O 1
ATOM 1727 N N . LYS A 1 215 ? 4.216 -7.009 -26.469 1.00 62.75 215 LYS A N 1
ATOM 1728 C CA . LYS A 1 215 ? 3.772 -6.203 -27.615 1.00 62.75 215 LYS A CA 1
ATOM 1729 C C . LYS A 1 215 ? 3.742 -4.700 -27.344 1.00 62.75 215 LYS A C 1
ATOM 1731 O O . LYS A 1 215 ? 3.664 -3.932 -28.298 1.00 62.75 215 LYS A O 1
ATOM 1736 N N . SER A 1 216 ? 3.771 -4.259 -26.082 1.00 73.69 216 SER A N 1
ATOM 1737 C CA . SER A 1 216 ? 3.688 -2.834 -25.752 1.00 73.69 216 SER A CA 1
ATOM 1738 C C . SER A 1 216 ? 4.439 -2.458 -24.469 1.00 73.69 216 SER A C 1
ATOM 1740 O O . SER A 1 216 ? 4.031 -2.864 -23.376 1.00 73.69 216 SER A O 1
ATOM 1742 N N . PRO A 1 217 ? 5.455 -1.574 -24.549 1.00 68.19 217 PRO A N 1
ATOM 1743 C CA . PRO A 1 217 ? 6.143 -1.049 -23.367 1.00 68.19 217 PRO A CA 1
ATOM 1744 C C . PRO A 1 217 ? 5.234 -0.174 -22.480 1.00 68.19 217 PRO A C 1
ATOM 1746 O O . PRO A 1 217 ? 5.557 0.077 -21.319 1.00 68.19 217 PRO A O 1
ATOM 1749 N N . PHE A 1 218 ? 4.080 0.269 -22.993 1.00 82.50 218 PHE A N 1
ATOM 1750 C CA . PHE A 1 218 ? 3.110 1.078 -22.251 1.00 82.50 218 PHE A CA 1
ATOM 1751 C C . PHE A 1 218 ? 2.193 0.255 -21.343 1.00 82.50 218 PHE A C 1
ATOM 1753 O O . PHE A 1 218 ? 1.547 0.820 -20.464 1.00 82.50 218 PHE A O 1
ATOM 1760 N N . PHE A 1 219 ? 2.137 -1.069 -21.508 1.00 87.69 219 PHE A N 1
ATOM 1761 C CA . PHE A 1 219 ? 1.243 -1.908 -20.711 1.00 87.69 219 PHE A CA 1
ATOM 1762 C C . PHE A 1 219 ? 1.579 -1.851 -19.212 1.00 87.69 219 PHE A C 1
ATOM 1764 O O . PHE A 1 219 ? 0.695 -1.648 -18.381 1.00 87.69 219 PHE A O 1
ATOM 1771 N N . VAL A 1 220 ? 2.870 -1.933 -18.864 1.00 87.62 220 VAL A N 1
ATOM 1772 C CA . VAL A 1 220 ? 3.339 -1.811 -17.471 1.00 87.62 220 VAL A CA 1
ATOM 1773 C C . VAL A 1 220 ? 3.043 -0.418 -16.910 1.00 87.62 220 VAL A C 1
ATOM 1775 O O . VAL A 1 220 ? 2.586 -0.303 -15.776 1.00 87.62 220 VAL A O 1
ATOM 1778 N N . TRP A 1 221 ? 3.214 0.638 -17.711 1.00 91.38 221 TRP A N 1
ATOM 1779 C CA . TRP A 1 221 ? 2.828 1.998 -17.320 1.00 91.38 221 TRP A CA 1
ATOM 1780 C C . TRP A 1 221 ? 1.332 2.123 -17.033 1.00 91.38 221 TRP A C 1
ATOM 1782 O O . TRP A 1 221 ? 0.959 2.765 -16.056 1.00 91.38 221 TRP A O 1
ATOM 1792 N N . GLY A 1 222 ? 0.485 1.469 -17.831 1.00 92.44 222 GLY A N 1
ATOM 1793 C CA . GLY A 1 222 ? -0.951 1.387 -17.573 1.00 92.44 222 GLY A CA 1
ATOM 1794 C C . GLY A 1 222 ? -1.255 0.729 -16.226 1.00 92.44 222 GLY A C 1
ATOM 1795 O O . GLY A 1 222 ? -2.021 1.278 -15.440 1.00 92.44 222 GLY A O 1
ATOM 1796 N N . LEU A 1 223 ? -0.603 -0.396 -15.912 1.00 93.94 223 LEU A N 1
ATOM 1797 C CA . LEU A 1 223 ? -0.759 -1.074 -14.619 1.00 93.94 223 LEU A CA 1
ATOM 1798 C C . LEU A 1 223 ? -0.304 -0.200 -13.438 1.00 93.94 223 LEU A C 1
ATOM 1800 O O . LEU A 1 223 ? -1.011 -0.123 -12.434 1.00 93.94 223 LEU A O 1
ATOM 1804 N N . ILE A 1 224 ? 0.837 0.488 -13.564 1.00 94.19 224 ILE A N 1
ATOM 1805 C CA . ILE A 1 224 ? 1.326 1.443 -12.553 1.00 94.19 224 ILE A CA 1
ATOM 1806 C C . ILE A 1 224 ? 0.333 2.602 -12.387 1.00 94.19 224 ILE A C 1
ATOM 1808 O O . ILE A 1 224 ? 0.006 2.973 -11.262 1.00 94.19 224 ILE A O 1
ATOM 1812 N N . GLY A 1 225 ? -0.184 3.146 -13.491 1.00 96.38 225 GLY A N 1
ATOM 1813 C CA . GLY A 1 225 ? -1.174 4.221 -13.474 1.00 96.38 225 GLY A CA 1
ATOM 1814 C C . GLY A 1 225 ? -2.471 3.809 -12.778 1.00 96.38 225 GLY A C 1
ATOM 1815 O O . GLY A 1 225 ? -2.967 4.539 -11.923 1.00 96.38 225 GLY A O 1
ATOM 1816 N N . VAL A 1 226 ? -2.992 2.613 -13.066 1.00 96.38 226 VAL A N 1
ATOM 1817 C CA . VAL A 1 226 ? -4.183 2.088 -12.380 1.00 96.38 226 VAL A CA 1
ATOM 1818 C C . VAL A 1 226 ? -3.908 1.862 -10.892 1.00 96.38 226 VAL A C 1
ATOM 1820 O O . VAL A 1 226 ? -4.743 2.223 -10.067 1.00 96.38 226 VAL A O 1
ATOM 1823 N N . TYR A 1 227 ? -2.735 1.339 -10.525 1.00 96.06 227 TYR A N 1
ATOM 1824 C CA . TYR A 1 227 ? -2.349 1.199 -9.118 1.00 96.06 227 TYR A CA 1
ATOM 1825 C C . TYR A 1 227 ? -2.325 2.548 -8.390 1.00 96.06 227 TYR A C 1
ATOM 1827 O O . TYR A 1 227 ? -2.938 2.694 -7.334 1.00 96.06 227 TYR A O 1
ATOM 1835 N N . MET A 1 228 ? -1.689 3.556 -8.991 1.00 97.19 228 MET A N 1
ATOM 1836 C CA . MET A 1 228 ? -1.660 4.919 -8.464 1.00 97.19 228 MET A CA 1
ATOM 1837 C C . MET A 1 228 ? -3.073 5.479 -8.272 1.00 97.19 228 MET A C 1
ATOM 1839 O O . MET A 1 228 ? -3.365 6.049 -7.222 1.00 97.19 228 MET A O 1
ATOM 1843 N N . LEU A 1 229 ? -3.968 5.279 -9.243 1.00 97.44 229 LEU A N 1
ATOM 1844 C CA . LEU A 1 229 ? -5.360 5.716 -9.136 1.00 97.44 229 LEU A CA 1
ATOM 1845 C C . LEU A 1 229 ? -6.102 5.026 -7.988 1.00 97.44 229 LEU A C 1
ATOM 1847 O O . LEU A 1 229 ? -6.826 5.708 -7.270 1.00 97.44 229 LEU A O 1
ATOM 1851 N N . LEU A 1 230 ? -5.896 3.722 -7.775 1.00 96.88 230 LEU A N 1
ATOM 1852 C CA . LEU A 1 230 ? -6.503 2.994 -6.653 1.00 96.88 230 LEU A CA 1
ATOM 1853 C C . LEU A 1 230 ? -5.998 3.501 -5.293 1.00 96.88 230 LEU A C 1
ATOM 1855 O O . LEU A 1 230 ? -6.782 3.657 -4.356 1.00 96.88 230 LEU A O 1
ATOM 1859 N N . VAL A 1 231 ? -4.701 3.799 -5.177 1.00 95.62 231 VAL A N 1
ATOM 1860 C CA . VAL A 1 231 ? -4.127 4.383 -3.953 1.00 95.62 231 VAL A CA 1
ATOM 1861 C C . VAL A 1 231 ? -4.678 5.792 -3.711 1.00 95.62 231 VAL A C 1
ATOM 1863 O O . VAL A 1 231 ? -5.097 6.116 -2.600 1.00 95.62 231 VAL A O 1
ATOM 1866 N N . LEU A 1 232 ? -4.757 6.630 -4.745 1.00 95.19 232 LEU A N 1
ATOM 1867 C CA . LEU A 1 232 ? -5.328 7.974 -4.627 1.00 95.19 232 LEU A CA 1
ATOM 1868 C C . LEU A 1 232 ? -6.827 7.941 -4.303 1.00 95.19 232 LEU A C 1
ATOM 1870 O O . LEU A 1 232 ? -7.300 8.728 -3.481 1.00 95.19 232 LEU A O 1
ATOM 1874 N N . SER A 1 233 ? -7.588 7.016 -4.890 1.00 95.00 233 SER A N 1
ATOM 1875 C CA . SER A 1 233 ? -9.012 6.884 -4.588 1.00 95.00 233 SER A CA 1
ATOM 1876 C C . SER A 1 233 ? -9.256 6.422 -3.149 1.00 95.00 233 SER A C 1
ATOM 1878 O O . SER A 1 233 ? -10.263 6.828 -2.567 1.00 95.00 233 SER A O 1
ATOM 1880 N N . LEU A 1 234 ? -8.345 5.652 -2.533 1.00 90.69 234 LEU A N 1
ATOM 1881 C CA . LEU A 1 234 ? -8.399 5.327 -1.097 1.00 90.69 234 LEU A CA 1
ATOM 1882 C C . LEU A 1 234 ? -8.274 6.586 -0.234 1.00 90.69 234 LEU A C 1
ATOM 1884 O O . LEU A 1 234 ? -9.090 6.803 0.668 1.00 90.69 234 LEU A O 1
ATOM 1888 N N . TYR A 1 235 ? -7.308 7.452 -0.551 1.00 88.31 235 TYR A N 1
ATOM 1889 C CA . TYR A 1 235 ? -7.131 8.737 0.128 1.00 88.31 235 TYR A CA 1
ATOM 1890 C C . TYR A 1 235 ? -8.370 9.621 0.029 1.00 88.31 235 TYR A C 1
ATOM 1892 O O . TYR A 1 235 ? -8.831 10.162 1.033 1.00 88.31 235 TYR A O 1
ATOM 1900 N N . LEU A 1 236 ? -8.926 9.760 -1.174 1.00 89.38 236 LEU A N 1
ATOM 1901 C CA . LEU A 1 236 ? -10.074 10.635 -1.405 1.00 89.38 236 LEU A CA 1
ATOM 1902 C C . LEU A 1 236 ? -11.357 10.089 -0.774 1.00 89.38 236 LEU A C 1
ATOM 1904 O O . LEU A 1 236 ? -12.142 10.859 -0.224 1.00 89.38 236 LEU A O 1
ATOM 1908 N N . SER A 1 237 ? -11.561 8.772 -0.837 1.00 88.12 237 SER A N 1
ATOM 1909 C CA . SER A 1 237 ? -12.792 8.142 -0.349 1.00 88.12 237 SER A CA 1
ATOM 1910 C C . SER A 1 237 ? -12.807 7.993 1.168 1.00 88.12 237 SER A C 1
ATOM 1912 O O . SER A 1 237 ? -13.861 8.150 1.777 1.00 88.12 237 SER A O 1
ATOM 1914 N N . LYS A 1 238 ? -11.657 7.679 1.780 1.00 82.81 238 LYS A N 1
ATOM 1915 C CA . LYS A 1 238 ? -11.574 7.341 3.205 1.00 82.81 238 LYS A CA 1
ATOM 1916 C C . LYS A 1 238 ? -10.548 8.173 3.967 1.00 82.81 238 LYS A C 1
ATOM 1918 O O . LYS A 1 238 ? -10.917 8.776 4.967 1.00 82.81 238 LYS A O 1
ATOM 1923 N N . GLY A 1 239 ? -9.323 8.319 3.457 1.00 79.75 239 GLY A N 1
ATOM 1924 C CA . GLY A 1 239 ? -8.265 9.074 4.149 1.00 79.75 239 GLY A CA 1
ATOM 1925 C C . GLY A 1 239 ? -8.671 10.510 4.515 1.00 79.75 239 GLY A C 1
ATOM 1926 O O . GLY A 1 239 ? -8.464 10.947 5.642 1.00 79.75 239 GLY A O 1
ATOM 1927 N N . LYS A 1 240 ? -9.340 11.227 3.602 1.00 83.62 240 LYS A N 1
ATOM 1928 C CA . LYS A 1 240 ? -9.877 12.571 3.867 1.00 83.62 240 LYS A CA 1
ATOM 1929 C C . LYS A 1 240 ? -10.905 12.572 5.001 1.00 83.62 240 LYS A C 1
ATOM 1931 O O . LYS A 1 240 ? -10.861 13.456 5.850 1.00 83.62 240 LYS A O 1
ATOM 1936 N N . GLN A 1 241 ? -11.824 11.606 5.004 1.00 81.69 241 GLN A N 1
ATOM 1937 C CA . GLN A 1 241 ? -12.865 11.506 6.028 1.00 81.69 241 GLN A CA 1
ATOM 1938 C C . GLN A 1 241 ? -12.258 11.179 7.394 1.00 81.69 241 GLN A C 1
ATOM 1940 O O . GLN A 1 241 ? -12.648 11.778 8.391 1.00 81.69 241 GLN A O 1
ATOM 1945 N N . ASP A 1 242 ? -11.285 10.269 7.426 1.00 78.44 242 ASP A N 1
ATOM 1946 C CA . ASP A 1 242 ? -10.612 9.844 8.651 1.00 78.44 242 ASP A CA 1
ATOM 1947 C C . ASP A 1 242 ? -9.800 11.007 9.265 1.00 78.44 242 ASP A C 1
ATOM 1949 O O . ASP A 1 242 ? -9.926 11.285 10.457 1.00 78.44 242 ASP A O 1
ATOM 1953 N N . VAL A 1 243 ? -9.064 11.776 8.449 1.00 77.88 243 VAL A N 1
ATOM 1954 C CA . VAL A 1 243 ? -8.334 12.974 8.911 1.00 77.88 243 VAL A CA 1
ATOM 1955 C C . VAL A 1 243 ? -9.282 14.071 9.399 1.00 77.88 243 VAL A C 1
ATOM 1957 O O . VAL A 1 243 ? -9.044 14.664 10.448 1.00 77.88 243 VAL A O 1
ATOM 1960 N N . GLN A 1 244 ? -10.369 14.349 8.671 1.00 81.56 244 GLN A N 1
ATOM 1961 C CA . GLN A 1 244 ? -11.356 15.352 9.092 1.00 81.56 244 GLN A CA 1
ATOM 1962 C C . GLN A 1 244 ? -11.979 14.991 10.443 1.00 81.56 244 GLN A C 1
ATOM 1964 O O . GLN A 1 244 ? -12.032 15.831 11.335 1.00 81.56 244 GLN A O 1
ATOM 1969 N N . ARG A 1 245 ? -12.353 13.720 10.626 1.00 72.81 245 ARG A N 1
ATOM 1970 C CA . ARG A 1 245 ? -12.880 13.206 11.896 1.00 72.81 245 ARG A CA 1
ATOM 1971 C C . ARG A 1 245 ? -11.895 13.360 13.053 1.00 72.81 245 ARG A C 1
ATOM 1973 O O . ARG A 1 245 ? -12.313 13.742 14.142 1.00 72.81 245 ARG A O 1
ATOM 1980 N N . ALA A 1 246 ? -10.611 13.088 12.826 1.00 70.31 246 ALA A N 1
ATOM 1981 C CA . ALA A 1 246 ? -9.575 13.272 13.841 1.00 70.31 246 ALA A CA 1
ATOM 1982 C C . ALA A 1 246 ? -9.376 14.757 14.209 1.00 70.31 246 ALA A C 1
ATOM 1984 O O . ALA A 1 246 ? -9.262 15.098 15.386 1.00 70.31 246 ALA A O 1
ATOM 1985 N N . ILE A 1 247 ? -9.388 15.658 13.217 1.00 77.50 247 ILE A N 1
ATOM 1986 C CA . ILE A 1 247 ? -9.270 17.110 13.436 1.00 77.50 247 ILE A CA 1
ATOM 1987 C C . ILE A 1 247 ? -10.463 17.650 14.226 1.00 77.50 247 ILE A C 1
ATOM 1989 O O . ILE A 1 247 ? -10.278 18.416 15.172 1.00 77.50 247 ILE A O 1
ATOM 1993 N N . ASP A 1 248 ? -11.681 17.285 13.832 1.00 77.25 248 ASP A N 1
ATOM 1994 C CA . ASP A 1 248 ? -12.893 17.772 14.488 1.00 77.25 248 ASP A CA 1
ATOM 1995 C C . ASP A 1 248 ? -12.966 17.275 15.936 1.00 77.25 248 ASP A C 1
ATOM 1997 O O . ASP A 1 248 ? -13.318 18.040 16.831 1.00 77.25 248 ASP A O 1
ATOM 2001 N N . PHE A 1 249 ? -12.507 16.049 16.198 1.00 66.62 249 PHE A N 1
ATOM 2002 C CA . PHE A 1 249 ? -12.34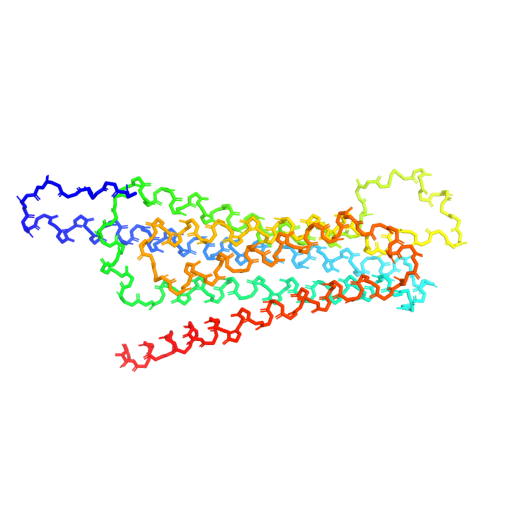5 15.544 17.557 1.00 66.62 249 PHE A CA 1
ATOM 2003 C C . PHE A 1 249 ? -11.360 16.381 18.389 1.00 66.62 249 PHE A C 1
ATOM 2005 O O . PHE A 1 249 ? -11.703 16.826 19.485 1.00 66.62 249 PHE A O 1
ATOM 2012 N N . GLY A 1 250 ? -10.164 16.660 17.859 1.00 64.56 250 GLY A N 1
ATOM 2013 C CA . GLY A 1 250 ? -9.151 17.456 18.560 1.00 64.56 250 GLY A CA 1
ATOM 2014 C C . GLY A 1 250 ? -9.620 18.869 18.929 1.00 64.56 250 GLY A C 1
ATOM 2015 O O . GLY A 1 250 ? -9.203 19.401 19.952 1.00 64.56 250 GLY A O 1
ATOM 2016 N N . LYS A 1 251 ? -10.531 19.462 18.144 1.00 70.81 251 LYS A N 1
ATOM 2017 C CA . LYS A 1 251 ? -11.143 20.770 18.446 1.00 70.81 251 LYS A CA 1
ATOM 2018 C C . LYS A 1 251 ? -12.174 20.727 19.573 1.00 70.81 251 LYS A C 1
ATOM 2020 O O . LYS A 1 251 ? -12.401 21.752 20.197 1.00 70.81 251 LYS A O 1
ATOM 2025 N N . HIS A 1 252 ? -12.834 19.591 19.786 1.00 62.53 252 HIS A N 1
ATOM 2026 C CA . HIS A 1 252 ? -13.858 19.433 20.823 1.00 62.53 252 HIS A CA 1
ATOM 2027 C C . HIS A 1 252 ? -13.297 18.914 22.154 1.00 62.53 252 HIS A C 1
ATOM 2029 O O . HIS A 1 252 ? -13.994 18.963 23.165 1.00 62.53 252 HIS A O 1
ATOM 2035 N N . ALA A 1 253 ? -12.061 18.408 22.152 1.00 55.41 253 ALA A N 1
ATOM 2036 C CA . ALA A 1 253 ? -11.354 17.943 23.344 1.00 55.41 253 ALA A CA 1
ATOM 2037 C C . ALA A 1 253 ? -10.502 19.031 24.035 1.00 55.41 253 ALA A C 1
ATOM 2039 O O . ALA A 1 253 ? -10.020 18.790 25.143 1.00 55.41 253 ALA A O 1
ATOM 2040 N N . ALA A 1 254 ? -10.304 20.187 23.388 1.00 52.12 254 ALA A N 1
ATOM 2041 C CA . ALA A 1 254 ? -9.574 21.354 23.899 1.00 52.12 254 ALA A CA 1
ATOM 2042 C C . ALA A 1 254 ? -10.538 22.439 24.400 1.00 52.12 254 ALA A C 1
ATOM 2044 O O . ALA A 1 254 ? -10.190 23.100 25.404 1.00 52.12 254 ALA A O 1
#

Sequence (254 aa):
MWPSCYTGNANNNKNIRGNTLNNLYKNVAGRIEDLILAIVALGILVVSIEYIQFYLYHRELNLDTHGFIQRIVLFLVVILFTSYYFLAYSAYFSHNDTDDNLSNLCSLRLITMYILDLIQVTLAALPYAILLIGTLSSAPDQFNSWKPGEFIALKISLNQMHLLFVIMMCWHLVVYAWYMVASGDQSSKRLHLGYTACYVLLAMQSAYAPQWAEKSPFFVWGLIGVYMLLVLSLYLSKGKQDVQRAIDFGKHAA

Foldseek 3Di:
DDDQPDDDDDVPVLVVQLVVQLVVLLVLLVVLLVVLVVLLVVLLVQLVVQLVVVCVVPVVPPPPPPLQVLLVLLSVLLNLLSVLVSLLSVLCSLDPVLSVLSSSDDPVLSVLLSVLSVLLSVLSNVSSVLSRQDPPPPDPVVVVVDDVPPPVSSHNALVSLLVNLVSLLVNLVSVLVSCVSSVHDPVSNVLSVVSNVVSVVSSVCSVPVPVVVVVDVCPSVVSSVVSSVSSVVSCVVPVVVSVVSSVVSVVVVD